Protein 1OFC (pdb70)

Sequence (266 aa):
AVDAYFREALKAPRPPKQPIVQDFQFFPPRLFELLDQEIYYFRKTVGYKVPKNTKVQREEQRKIDEAEPLTEEEIQEKENLLSQGFTAWTKRDFNQFIKANEKYGRDDIDNIAKDVEGKTPEEVIEYNAVFWERCTELQDIERIMGQIERGEGKIQRRLSIKKALDQKMSRYRAPFHQLRLQYGNNKGKNYTEIEDRFLVCMLHKLGFDKENVYEELRAAIRASPQFRFDWFIKSRTALELQRRCNTLITLIERENIELEEKERAE

Radius of gyration: 30.02 Å; Cα contacts (8 Å, |Δi|>4): 212; chains: 1; bounding box: 74×66×71 Å

B-factor: mean 33.73, std 6.61, range [18.38, 75.56]

Structure (mmCIF, N/CA/C/O backbone):
data_1OFC
#
_entry.id   1OFC
#
_cell.length_a   109.470
_cell.length_b   66.340
_cell.length_c   82.830
_cell.angle_alpha   90.00
_cell.angle_beta   124.41
_cell.angle_gamma   90.00
#
_symmetry.space_group_name_H-M   'C 1 2 1'
#
loop_
_entity.id
_entity.type
_entity.pdbx_description
1 polymer 'ISWI PROTEIN'
2 non-polymer alpha-D-glucopyranose
3 non-polymer 4-deoxy-alpha-D-glucopyranose
4 non-polymer GLYCEROL
5 water water
#
loop_
_atom_site.group_PDB
_atom_site.id
_atom_site.type_symbol
_atom_site.label_atom_id
_atom_site.label_alt_id
_atom_site.label_comp_id
_atom_site.label_asym_id
_atom_site.label_entity_id
_atom_site.label_seq_id
_atom_site.pdbx_PDB_ins_code
_atom_site.Cartn_x
_atom_site.Cartn_y
_atom_site.Cartn_z
_atom_site.occupancy
_atom_site.B_iso_or_equiv
_atom_site.auth_seq_id
_atom_site.auth_comp_id
_atom_site.auth_asym_id
_atom_site.auth_atom_id
_atom_site.pdbx_PDB_model_num
ATOM 1 N N . ALA A 1 10 ? 38.083 -3.603 6.846 1.00 44.69 697 ALA X N 1
ATOM 2 C CA . ALA A 1 10 ? 36.990 -3.606 5.842 1.00 44.77 697 ALA X CA 1
ATOM 3 C C . ALA A 1 10 ? 36.404 -2.187 5.668 1.00 44.95 697 ALA X C 1
ATOM 4 O O . ALA A 1 10 ? 36.079 -1.776 4.544 1.00 44.15 697 ALA X O 1
ATOM 6 N N . VAL A 1 11 ? 36.265 -1.458 6.784 1.00 44.98 698 VAL X N 1
ATOM 7 C CA . VAL A 1 11 ? 36.006 -0.010 6.751 1.00 45.12 698 VAL X CA 1
ATOM 8 C C . VAL A 1 11 ? 37.278 0.708 6.273 1.00 45.11 698 VAL X C 1
ATOM 9 O O . VAL A 1 11 ? 37.203 1.699 5.545 1.00 45.51 698 VAL X O 1
ATOM 13 N N . ASP A 1 12 ? 38.441 0.220 6.700 1.00 44.92 699 ASP X N 1
ATOM 14 C CA . ASP A 1 12 ? 39.714 0.785 6.247 1.00 44.81 699 ASP X CA 1
ATOM 15 C C . ASP A 1 12 ? 39.684 0.798 4.706 1.00 44.51 699 ASP X C 1
ATOM 16 O O . ASP A 1 12 ? 40.000 1.819 4.067 1.00 44.76 699 ASP X O 1
ATOM 21 N N . ALA A 1 13 ? 39.279 -0.336 4.125 1.00 43.53 700 ALA X N 1
ATOM 22 C CA . ALA A 1 13 ? 39.264 -0.507 2.683 1.00 42.46 700 ALA X CA 1
ATOM 23 C C . ALA A 1 13 ? 38.155 0.315 1.988 1.00 41.91 700 ALA X C 1
ATOM 24 O O . ALA A 1 13 ? 38.278 0.622 0.800 1.00 41.91 700 ALA X O 1
ATOM 26 N N . TYR A 1 14 ? 37.079 0.657 2.703 1.00 41.24 701 TYR X N 1
ATOM 27 C CA . TYR A 1 14 ? 36.070 1.579 2.171 1.00 40.56 701 TYR X CA 1
ATOM 28 C C . TYR A 1 14 ? 36.688 2.966 1.854 1.00 40.51 701 TYR X C 1
ATOM 29 O O . TYR A 1 14 ? 36.558 3.473 0.729 1.00 39.88 701 TYR X O 1
ATOM 38 N N . PHE A 1 15 ? 37.315 3.570 2.867 1.00 40.43 702 PHE X N 1
ATOM 39 C CA . PHE A 1 15 ? 37.938 4.909 2.754 1.00 40.79 702 PHE X CA 1
ATOM 40 C C . PHE A 1 15 ? 39.062 5.011 1.736 1.00 41.30 702 PHE X C 1
ATOM 41 O O . PHE A 1 15 ? 39.167 6.022 1.048 1.00 42.24 702 PHE X O 1
ATOM 49 N N . ARG A 1 16 ? 39.900 3.983 1.639 1.00 41.90 703 ARG X N 1
ATOM 50 C CA . ARG A 1 16 ? 40.987 3.990 0.665 1.00 42.08 703 ARG X CA 1
ATOM 51 C C . ARG A 1 16 ? 40.459 4.071 -0.773 1.00 42.38 703 ARG X C 1
ATOM 52 O O . ARG A 1 16 ? 40.862 4.957 -1.540 1.00 42.57 703 ARG X O 1
ATOM 60 N N . GLU A 1 17 ? 39.560 3.153 -1.132 1.00 42.66 704 GLU X N 1
ATOM 61 C CA . GLU A 1 17 ? 38.956 3.146 -2.475 1.00 42.76 704 GLU X CA 1
ATOM 62 C C . GLU A 1 17 ? 38.150 4.432 -2.734 1.00 42.78 704 GLU X C 1
ATOM 63 O O . GLU A 1 17 ? 38.168 4.973 -3.847 1.00 42.65 704 GLU X O 1
ATOM 69 N N . ALA A 1 18 ? 37.475 4.925 -1.696 1.00 42.75 705 ALA X N 1
ATOM 70 C CA . ALA A 1 18 ? 36.781 6.204 -1.763 1.00 42.81 705 ALA X CA 1
ATOM 71 C C . ALA A 1 18 ? 37.742 7.351 -2.116 1.00 43.35 705 ALA X C 1
ATOM 72 O O . ALA A 1 18 ? 37.469 8.112 -3.035 1.00 43.78 705 ALA X O 1
ATOM 74 N N . LEU A 1 19 ? 38.889 7.421 -1.431 1.00 43.74 706 LEU X N 1
ATOM 75 C CA . LEU A 1 19 ? 39.808 8.564 -1.503 1.00 43.78 706 LEU X CA 1
ATOM 76 C C . LEU A 1 19 ? 41.044 8.347 -2.411 1.00 44.05 706 LEU X C 1
ATOM 77 O O . LEU A 1 19 ? 41.042 7.510 -3.336 1.00 44.07 706 LEU X O 1
ATOM 82 N N . LYS A 1 28 ? 39.204 3.515 -11.921 1.00 41.35 715 LYS X N 1
ATOM 83 C CA . LYS A 1 28 ? 38.150 3.721 -10.919 1.00 41.59 715 LYS X CA 1
ATOM 84 C C . LYS A 1 28 ? 37.229 2.472 -10.892 1.00 41.03 715 LYS X C 1
ATOM 85 O O . LYS A 1 28 ? 37.542 1.451 -11.478 1.00 41.86 715 LYS X O 1
ATOM 91 N N . ALA A 1 29 ? 36.122 2.538 -10.169 1.00 40.68 716 ALA X N 1
ATOM 92 C CA . ALA A 1 29 ? 35.008 1.616 -10.386 1.00 39.89 716 ALA X CA 1
ATOM 93 C C . ALA A 1 29 ? 33.737 2.436 -10.176 1.00 39.23 716 ALA X C 1
ATOM 94 O O . ALA A 1 29 ? 33.738 3.333 -9.343 1.00 39.32 716 ALA X O 1
ATOM 96 N N . PRO A 1 30 ? 32.665 2.176 -10.928 1.00 38.38 717 PRO X N 1
ATOM 97 C CA . PRO A 1 30 ? 31.488 3.057 -10.865 1.00 37.99 717 PRO X CA 1
ATOM 98 C C . PRO A 1 30 ? 30.907 3.174 -9.453 1.00 37.80 717 PRO X C 1
ATOM 99 O O . PRO A 1 30 ? 31.031 2.238 -8.663 1.00 37.70 717 PRO X O 1
ATOM 103 N N . ARG A 1 31 ? 30.312 4.325 -9.147 1.00 37.83 718 ARG X N 1
ATOM 104 C CA . ARG A 1 31 ? 29.650 4.569 -7.871 1.00 38.00 718 ARG X CA 1
ATOM 105 C C . ARG A 1 31 ? 28.257 5.074 -8.147 1.00 37.90 718 ARG X C 1
ATOM 106 O O . ARG A 1 31 ? 28.046 5.733 -9.156 1.00 38.29 718 ARG X O 1
ATOM 114 N N . PRO A 1 32 ? 27.319 4.869 -7.227 1.00 38.26 719 PRO X N 1
ATOM 115 C CA . PRO A 1 32 ? 25.987 5.459 -7.411 1.00 38.90 719 PRO X CA 1
ATOM 116 C C . PRO A 1 32 ? 26.140 6.967 -7.373 1.00 40.01 719 PRO X C 1
ATOM 117 O O . PRO A 1 32 ? 26.997 7.451 -6.618 1.00 39.24 719 PRO X O 1
ATOM 121 N N . PRO A 1 33 ? 25.355 7.688 -8.168 1.00 41.07 720 PRO X N 1
ATOM 122 C CA . PRO A 1 33 ? 25.452 9.149 -8.215 1.00 41.98 720 PRO X CA 1
ATOM 123 C C . PRO A 1 33 ? 25.132 9.833 -6.884 1.00 42.88 720 PRO X C 1
ATOM 124 O O . PRO A 1 33 ? 25.825 10.796 -6.537 1.00 43.32 720 PRO X O 1
ATOM 128 N N . LYS A 1 34 ? 24.141 9.343 -6.139 1.00 43.59 721 LYS X N 1
ATOM 129 C CA . LYS A 1 34 ? 23.711 10.040 -4.920 1.00 44.51 721 LYS X CA 1
ATOM 130 C C . LYS A 1 34 ? 24.588 9.725 -3.668 1.00 44.11 721 LYS X C 1
ATOM 131 O O . LYS A 1 34 ? 24.428 10.351 -2.629 1.00 44.69 721 LYS X O 1
ATOM 133 N N . GLN A 1 35 ? 25.529 8.788 -3.803 1.00 43.53 722 GLN X N 1
ATOM 134 C CA . GLN A 1 35 ? 26.263 8.183 -2.671 1.00 42.93 722 GLN X CA 1
ATOM 135 C C . GLN A 1 35 ? 26.769 9.205 -1.631 1.00 41.85 722 GLN X C 1
ATOM 136 O O . GLN A 1 35 ? 27.609 10.044 -1.934 1.00 40.83 722 GLN X O 1
ATOM 142 N N . PRO A 1 36 ? 26.251 9.124 -0.404 1.00 41.51 723 PRO X N 1
ATOM 143 C CA . PRO A 1 36 ? 26.693 9.993 0.696 1.00 40.64 723 PRO X CA 1
ATOM 144 C C . PRO A 1 36 ? 28.195 9.932 0.929 1.00 39.83 723 PRO X C 1
ATOM 145 O O . PRO A 1 36 ? 28.801 8.867 0.800 1.00 39.76 723 PRO X O 1
ATOM 149 N N . ILE A 1 37 ? 28.763 11.081 1.251 1.00 37.98 724 ILE X N 1
ATOM 150 C CA . ILE A 1 37 ? 30.169 11.240 1.512 1.00 38.40 724 ILE X CA 1
ATOM 151 C C . ILE A 1 37 ? 30.326 11.240 3.027 1.00 37.32 724 ILE X C 1
ATOM 152 O O . ILE A 1 37 ? 29.848 12.163 3.682 1.00 37.65 724 ILE X O 1
ATOM 157 N N . VAL A 1 38 ? 30.954 10.193 3.566 1.00 35.77 725 VAL X N 1
ATOM 158 C CA . VAL A 1 38 ? 31.267 10.106 4.999 1.00 34.05 725 VAL X CA 1
ATOM 159 C C . VAL A 1 38 ? 32.778 9.991 5.170 1.00 32.67 725 VAL X C 1
ATOM 160 O O . VAL A 1 38 ? 33.473 9.434 4.317 1.00 33.26 725 VAL X O 1
ATOM 164 N N . GLN A 1 39 ? 33.307 10.536 6.253 1.00 30.03 726 GLN X N 1
ATOM 165 C CA . GLN A 1 39 ? 34.745 10.580 6.453 1.00 27.16 726 GLN X CA 1
ATOM 166 C C . GLN A 1 39 ? 35.164 9.862 7.734 1.00 25.79 726 GLN X C 1
ATOM 167 O O . GLN A 1 39 ? 34.388 9.711 8.677 1.00 24.03 726 GLN X O 1
ATOM 173 N N . ASP A 1 40 ? 36.364 9.318 7.718 1.00 24.18 727 ASP X N 1
ATOM 174 C CA . ASP A 1 40 ? 36.820 8.493 8.826 1.00 23.36 727 ASP X CA 1
ATOM 175 C C . ASP A 1 40 ? 36.728 9.216 10.206 1.00 23.47 727 ASP X C 1
ATOM 176 O O . ASP A 1 40 ? 36.342 8.579 11.160 1.00 20.90 727 ASP X O 1
ATOM 181 N N . PHE A 1 41 ? 37.107 10.495 10.263 1.00 22.51 728 PHE X N 1
ATOM 182 C CA . PHE A 1 41 ? 37.127 11.239 11.514 1.00 25.61 728 PHE X CA 1
ATOM 183 C C . PHE A 1 41 ? 35.696 11.525 12.041 1.00 27.44 728 PHE X C 1
ATOM 184 O O . PHE A 1 41 ? 35.522 12.020 13.170 1.00 30.08 728 PHE X O 1
ATOM 192 N N . GLN A 1 42 ? 34.674 11.219 11.239 1.00 27.26 729 GLN X N 1
ATOM 193 C CA . GLN A 1 42 ? 33.282 11.392 11.710 1.00 27.19 729 GLN X CA 1
ATOM 194 C C . GLN A 1 42 ? 32.730 10.256 12.508 1.00 26.87 729 GLN X C 1
ATOM 195 O O . GLN A 1 42 ? 31.672 10.385 13.082 1.00 27.20 729 GLN X O 1
ATOM 201 N N . PHE A 1 43 ? 33.426 9.128 12.524 1.00 25.99 730 PHE X N 1
ATOM 202 C CA . PHE A 1 43 ? 33.145 8.007 13.370 1.00 26.11 730 PHE X CA 1
ATOM 203 C C . PHE A 1 43 ? 31.746 7.427 13.224 1.00 26.81 730 PHE X C 1
ATOM 204 O O . PHE A 1 43 ? 31.122 7.011 14.185 1.00 23.85 730 PHE X O 1
ATOM 212 N N . PHE A 1 44 ? 31.307 7.267 11.988 1.00 26.80 731 PHE X N 1
ATOM 213 C CA . PHE A 1 44 ? 30.096 6.457 11.713 1.00 26.93 731 PHE X CA 1
ATOM 214 C C . PHE A 1 44 ? 30.254 4.974 12.070 1.00 27.30 731 PHE X C 1
ATOM 215 O O . PHE A 1 44 ? 31.356 4.513 12.190 1.00 25.51 731 PHE X O 1
ATOM 223 N N . PRO A 1 45 ? 29.172 4.195 12.187 1.00 29.19 732 PRO X N 1
ATOM 224 C CA . PRO A 1 45 ? 29.319 2.800 12.589 1.00 30.61 732 PRO X CA 1
ATOM 225 C C . PRO A 1 45 ? 29.668 1.862 11.430 1.00 31.62 732 PRO X C 1
ATOM 226 O O . PRO A 1 45 ? 29.289 2.141 10.286 1.00 31.63 732 PRO X O 1
ATOM 230 N N . PRO A 1 46 ? 30.368 0.777 11.750 1.00 31.86 733 PRO X N 1
ATOM 231 C CA . PRO A 1 46 ? 30.663 -0.297 10.800 1.00 32.86 733 PRO X CA 1
ATOM 232 C C . PRO A 1 46 ? 29.489 -0.703 9.945 1.00 32.68 733 PRO X C 1
ATOM 233 O O . PRO A 1 46 ? 29.635 -0.775 8.741 1.00 33.14 733 PRO X O 1
ATOM 237 N N . ARG A 1 47 ? 28.349 -0.969 10.568 1.00 32.25 734 ARG X N 1
ATOM 238 C CA . ARG A 1 47 ? 27.148 -1.298 9.867 1.00 31.38 734 ARG X CA 1
ATOM 239 C C . ARG A 1 47 ? 26.802 -0.345 8.736 1.00 30.62 734 ARG X C 1
ATOM 240 O O . ARG A 1 47 ? 26.331 -0.782 7.682 1.00 29.53 734 ARG X O 1
ATOM 248 N N . LEU A 1 48 ? 26.991 0.957 8.927 1.00 29.89 735 LEU X N 1
ATOM 249 C CA . LEU A 1 48 ? 26.678 1.896 7.857 1.00 28.97 735 LEU X CA 1
ATOM 250 C C . LEU A 1 48 ? 27.445 1.556 6.606 1.00 28.56 735 LEU X C 1
ATOM 251 O O . LEU A 1 48 ? 26.893 1.551 5.518 1.00 27.01 735 LEU X O 1
ATOM 256 N N . PHE A 1 49 ? 28.722 1.275 6.786 1.00 28.89 736 PHE X N 1
ATOM 257 C CA . PHE A 1 49 ? 29.611 0.924 5.694 1.00 28.57 736 PHE X CA 1
ATOM 258 C C . PHE A 1 49 ? 29.209 -0.381 5.004 1.00 29.40 736 PHE X C 1
ATOM 259 O O . PHE A 1 49 ? 29.361 -0.499 3.775 1.00 29.26 736 PHE X O 1
ATOM 267 N N . GLU A 1 50 ? 28.652 -1.320 5.766 1.00 29.70 737 GLU X N 1
ATOM 268 C CA . GLU A 1 50 ? 28.109 -2.577 5.191 1.00 30.12 737 GLU X CA 1
ATOM 269 C C . GLU A 1 50 ? 26.989 -2.245 4.221 1.00 29.27 737 GLU X C 1
ATOM 270 O O . GLU A 1 50 ? 26.951 -2.755 3.105 1.00 28.61 737 GLU X O 1
ATOM 276 N N . LEU A 1 51 ? 26.087 -1.353 4.628 1.00 28.98 738 LEU X N 1
ATOM 277 C CA . LEU A 1 51 ? 24.993 -0.947 3.769 1.00 28.60 738 LEU X CA 1
ATOM 278 C C . LEU A 1 51 ? 25.428 -0.119 2.573 1.00 29.09 738 LEU X C 1
ATOM 279 O O . LEU A 1 51 ? 24.934 -0.309 1.472 1.00 28.99 738 LEU X O 1
ATOM 284 N N . LEU A 1 52 ? 26.378 0.792 2.759 1.00 28.53 739 LEU X N 1
ATOM 285 C CA . LEU A 1 52 ? 26.841 1.613 1.669 1.00 28.13 739 LEU X CA 1
ATOM 286 C C . LEU A 1 52 ? 27.558 0.738 0.627 1.00 27.81 739 LEU X C 1
ATOM 287 O O . LEU A 1 52 ? 27.442 0.981 -0.584 1.00 25.78 739 LEU X O 1
ATOM 292 N N . ASP A 1 53 ? 28.304 -0.238 1.115 1.00 27.23 740 ASP X N 1
ATOM 293 C CA . ASP A 1 53 ? 28.985 -1.192 0.250 1.00 28.72 740 ASP X CA 1
ATOM 294 C C . ASP A 1 53 ? 27.946 -2.013 -0.560 1.00 28.65 740 ASP X C 1
ATOM 295 O O . ASP A 1 53 ? 28.106 -2.204 -1.745 1.00 28.43 740 ASP X O 1
ATOM 300 N N . GLN A 1 54 ? 26.883 -2.443 0.088 1.00 29.15 741 GLN X N 1
ATOM 301 C CA . GLN A 1 54 ? 25.815 -3.167 -0.619 1.00 30.39 741 GLN X CA 1
ATOM 302 C C . GLN A 1 54 ? 25.266 -2.313 -1.758 1.00 30.17 741 GLN X C 1
ATOM 303 O O . GLN A 1 54 ? 25.116 -2.806 -2.890 1.00 27.60 741 GLN X O 1
ATOM 309 N N . GLU A 1 55 ? 24.992 -1.028 -1.476 1.00 29.32 742 GLU X N 1
ATOM 310 C CA . GLU A 1 55 ? 24.527 -0.111 -2.510 1.00 29.12 742 GLU X CA 1
ATOM 311 C C . GLU A 1 55 ? 25.485 0.027 -3.674 1.00 28.23 742 GLU X C 1
ATOM 312 O O . GLU A 1 55 ? 25.042 0.167 -4.833 1.00 27.76 742 GLU X O 1
ATOM 318 N N . ILE A 1 56 ? 26.780 0.052 -3.373 1.00 27.04 743 ILE X N 1
ATOM 319 C CA . ILE A 1 56 ? 27.788 0.178 -4.402 1.00 26.66 743 ILE X CA 1
ATOM 320 C C . ILE A 1 56 ? 27.837 -1.106 -5.255 1.00 26.04 743 ILE X C 1
ATOM 321 O O . ILE A 1 56 ? 27.929 -1.016 -6.455 1.00 24.53 743 ILE X O 1
ATOM 326 N N . TYR A 1 57 ? 27.795 -2.275 -4.626 1.00 25.91 744 TYR X N 1
ATOM 327 C CA . TYR A 1 57 ? 27.893 -3.525 -5.384 1.00 26.95 744 TYR X CA 1
ATOM 328 C C . TYR A 1 57 ? 26.625 -3.716 -6.239 1.00 26.56 744 TYR X C 1
ATOM 329 O O . TYR A 1 57 ? 26.719 -4.126 -7.386 1.00 26.57 744 TYR X O 1
ATOM 338 N N . TYR A 1 58 ? 25.463 -3.344 -5.709 1.00 26.08 745 TYR X N 1
ATOM 339 C CA . TYR A 1 58 ? 24.242 -3.464 -6.458 1.00 26.57 745 TYR X CA 1
ATOM 340 C C . TYR A 1 58 ? 24.229 -2.519 -7.637 1.00 26.65 745 TYR X C 1
ATOM 341 O O . TYR A 1 58 ? 23.769 -2.877 -8.717 1.00 24.80 745 TYR X O 1
ATOM 350 N N . PHE A 1 59 ? 24.775 -1.318 -7.459 1.00 26.18 746 PHE X N 1
ATOM 351 C CA . PHE A 1 59 ? 24.836 -0.389 -8.543 1.00 26.48 746 PHE X CA 1
ATOM 352 C C . PHE A 1 59 ? 25.716 -0.909 -9.660 1.00 26.51 746 PHE X C 1
ATOM 353 O O . PHE A 1 59 ? 25.379 -0.762 -10.825 1.00 25.77 746 PHE X O 1
ATOM 361 N N . ARG A 1 60 ? 26.860 -1.468 -9.299 1.00 25.61 747 ARG X N 1
ATOM 362 C CA . ARG A 1 60 ? 27.702 -2.114 -10.273 1.00 26.40 747 ARG X CA 1
ATOM 363 C C . ARG A 1 60 ? 26.913 -3.201 -11.032 1.00 25.20 747 ARG X C 1
ATOM 364 O O . ARG A 1 60 ? 26.960 -3.243 -12.255 1.00 25.65 747 ARG X O 1
ATOM 372 N N . LYS A 1 61 ? 26.151 -4.018 -10.310 1.00 24.48 748 LYS X N 1
ATOM 373 C CA . LYS A 1 61 ? 25.364 -5.089 -10.934 1.00 24.64 748 LYS X CA 1
ATOM 374 C C . LYS A 1 61 ? 24.431 -4.526 -12.001 1.00 25.09 748 LYS X C 1
ATOM 375 O O . LYS A 1 61 ? 24.411 -5.026 -13.143 1.00 24.51 748 LYS X O 1
ATOM 381 N N . THR A 1 62 ? 23.712 -3.457 -11.655 1.00 25.79 749 THR X N 1
ATOM 382 C CA . THR A 1 62 ? 22.727 -2.875 -12.565 1.00 27.42 749 THR X CA 1
ATOM 383 C C . THR A 1 62 ? 23.329 -2.285 -13.835 1.00 27.97 749 THR X C 1
ATOM 384 O O . THR A 1 62 ? 22.637 -2.233 -14.859 1.00 28.65 749 THR X O 1
ATOM 388 N N . VAL A 1 63 ? 24.584 -1.839 -13.794 1.00 28.49 750 VAL X N 1
ATOM 389 C CA . VAL A 1 63 ? 25.261 -1.375 -15.015 1.00 28.90 750 VAL X CA 1
ATOM 390 C C . VAL A 1 63 ? 26.122 -2.526 -15.574 1.00 29.76 750 VAL X C 1
ATOM 391 O O . VAL A 1 63 ? 25.979 -3.694 -15.191 1.00 29.97 750 VAL X O 1
ATOM 395 N N . GLY A 1 64 ? 27.019 -2.268 -16.498 1.00 30.65 751 GLY X N 1
ATOM 396 C CA . GLY A 1 64 ? 27.712 -3.420 -17.077 1.00 31.62 751 GLY X CA 1
ATOM 397 C C . GLY A 1 64 ? 28.653 -4.211 -16.160 1.00 31.69 751 GLY X C 1
ATOM 398 O O . GLY A 1 64 ? 29.076 -5.308 -16.510 1.00 31.68 751 GLY X O 1
ATOM 399 N N . TYR A 1 65 ? 28.957 -3.681 -14.980 1.00 32.31 752 TYR X N 1
ATOM 400 C CA . TYR A 1 65 ? 30.346 -3.712 -14.519 1.00 32.60 752 TYR X CA 1
ATOM 401 C C . TYR A 1 65 ? 30.963 -5.085 -14.354 1.00 32.58 752 TYR X C 1
ATOM 402 O O . TYR A 1 65 ? 30.489 -5.920 -13.583 1.00 31.38 752 TYR X O 1
ATOM 411 N N . LYS A 1 66 ? 32.021 -5.298 -15.122 1.00 33.23 753 LYS X N 1
ATOM 412 C CA . LYS A 1 66 ? 32.924 -6.402 -14.907 1.00 34.41 753 LYS X CA 1
ATOM 413 C C . LYS A 1 66 ? 34.135 -5.809 -14.198 1.00 35.13 753 LYS X C 1
ATOM 414 O O . LYS A 1 66 ? 34.327 -4.596 -14.216 1.00 35.79 753 LYS X O 1
ATOM 420 N N . VAL A 1 67 ? 34.940 -6.656 -13.568 1.00 35.47 754 VAL X N 1
ATOM 421 C CA . VAL A 1 67 ? 36.099 -6.200 -12.811 1.00 35.51 754 VAL X CA 1
ATOM 422 C C . VAL A 1 67 ? 37.367 -6.615 -13.558 1.00 35.59 754 VAL X C 1
ATOM 423 O O . VAL A 1 67 ? 37.518 -7.791 -13.850 1.00 35.64 754 VAL X O 1
ATOM 427 N N . PRO A 1 68 ? 38.292 -5.686 -13.839 1.00 35.78 755 PRO X N 1
ATOM 428 C CA . PRO A 1 68 ? 39.423 -5.992 -14.731 1.00 35.76 755 PRO X CA 1
ATOM 429 C C . PRO A 1 68 ? 40.501 -6.881 -14.095 1.00 36.05 755 PRO X C 1
ATOM 430 O O . PRO A 1 68 ? 40.534 -7.026 -12.871 1.00 36.17 755 PRO X O 1
ATOM 434 N N . LYS A 1 69 ? 41.370 -7.442 -14.942 1.00 36.56 756 LYS X N 1
ATOM 435 C CA . LYS A 1 69 ? 42.446 -8.369 -14.548 1.00 36.80 756 LYS X CA 1
ATOM 436 C C . LYS A 1 69 ? 43.152 -8.120 -13.202 1.00 36.93 756 LYS X C 1
ATOM 437 O O . LYS A 1 69 ? 43.485 -9.072 -12.504 1.00 37.25 756 LYS X O 1
ATOM 438 N N . ASN A 1 70 ? 43.386 -6.855 -12.847 1.00 36.93 757 ASN X N 1
ATOM 439 C CA . ASN A 1 70 ? 44.008 -6.502 -11.563 1.00 36.82 757 ASN X CA 1
ATOM 440 C C . ASN A 1 70 ? 45.537 -6.411 -11.623 1.00 36.90 757 ASN X C 1
ATOM 441 O O . ASN A 1 70 ? 46.176 -7.070 -12.456 1.00 36.57 757 ASN X O 1
ATOM 442 N N . THR A 1 78 ? 43.642 -14.242 -11.048 1.00 41.74 765 THR X N 1
ATOM 443 C CA . THR A 1 78 ? 42.374 -14.851 -11.450 1.00 41.63 765 THR X CA 1
ATOM 444 C C . THR A 1 78 ? 41.506 -15.125 -10.219 1.00 41.81 765 THR X C 1
ATOM 445 O O . THR A 1 78 ? 40.299 -14.846 -10.220 1.00 42.27 765 THR X O 1
ATOM 449 N N . LYS A 1 79 ? 42.135 -15.648 -9.165 1.00 41.58 766 LYS X N 1
ATOM 450 C CA . LYS A 1 79 ? 41.448 -16.002 -7.925 1.00 40.80 766 LYS X CA 1
ATOM 451 C C . LYS A 1 79 ? 40.785 -14.817 -7.265 1.00 40.27 766 LYS X C 1
ATOM 452 O O . LYS A 1 79 ? 39.659 -14.934 -6.775 1.00 40.60 766 LYS X O 1
ATOM 453 N N . VAL A 1 80 ? 41.475 -13.676 -7.260 1.00 39.78 767 VAL X N 1
ATOM 454 C CA . VAL A 1 80 ? 40.970 -12.449 -6.624 1.00 39.07 767 VAL X CA 1
ATOM 455 C C . VAL A 1 80 ? 39.950 -11.677 -7.493 1.00 39.18 767 VAL X C 1
ATOM 456 O O . VAL A 1 80 ? 39.187 -10.830 -6.986 1.00 39.57 767 VAL X O 1
ATOM 460 N N . GLN A 1 81 ? 39.947 -11.952 -8.795 1.00 38.92 768 GLN X N 1
ATOM 461 C CA . GLN A 1 81 ? 38.949 -11.376 -9.695 1.00 38.77 768 GLN X CA 1
ATOM 462 C C . GLN A 1 81 ? 37.577 -12.016 -9.478 1.00 38.35 768 GLN X C 1
ATOM 463 O O . GLN A 1 81 ? 36.572 -11.326 -9.543 1.00 38.39 768 GLN X O 1
ATOM 469 N N . ARG A 1 82 ? 37.559 -13.330 -9.236 1.00 37.94 769 ARG X N 1
ATOM 470 C CA . ARG A 1 82 ? 36.324 -14.092 -9.038 1.00 37.68 769 ARG X CA 1
ATOM 471 C C . ARG A 1 82 ? 35.584 -13.615 -7.782 1.00 37.71 769 ARG X C 1
ATOM 472 O O . ARG A 1 82 ? 34.375 -13.386 -7.829 1.00 37.73 769 ARG X O 1
ATOM 476 N N . GLU A 1 83 ? 36.320 -13.434 -6.679 1.00 37.59 770 GLU X N 1
ATOM 477 C CA . GLU A 1 83 ? 35.737 -13.000 -5.403 1.00 37.10 770 GLU X CA 1
ATOM 478 C C . GLU A 1 83 ? 35.142 -11.590 -5.478 1.00 36.63 770 GLU X C 1
ATOM 479 O O . GLU A 1 83 ? 34.130 -11.313 -4.821 1.00 36.97 770 GLU X O 1
ATOM 485 N N . GLU A 1 84 ? 35.746 -10.691 -6.262 1.00 35.50 771 GLU X N 1
ATOM 486 C CA . GLU A 1 84 ? 35.193 -9.321 -6.396 1.00 34.41 771 GLU X CA 1
ATOM 487 C C . GLU A 1 84 ? 33.996 -9.305 -7.358 1.00 32.67 771 GLU X C 1
ATOM 488 O O . GLU A 1 84 ? 33.011 -8.608 -7.125 1.00 32.20 771 GLU X O 1
ATOM 494 N N . GLN A 1 85 ? 34.086 -10.065 -8.445 1.00 31.27 772 GLN X N 1
ATOM 495 C CA . GLN A 1 85 ? 32.980 -10.142 -9.390 1.00 30.19 772 GLN X CA 1
ATOM 496 C C . GLN A 1 85 ? 31.786 -10.765 -8.699 1.00 29.18 772 GLN X C 1
ATOM 497 O O . GLN A 1 85 ? 30.667 -10.410 -8.996 1.00 28.50 772 GLN X O 1
ATOM 503 N N . ARG A 1 86 ? 32.044 -11.660 -7.748 1.00 28.79 773 ARG X N 1
ATOM 504 C CA . ARG A 1 86 ? 31.002 -12.376 -7.024 1.00 28.56 773 ARG X CA 1
ATOM 505 C C . ARG A 1 86 ? 30.207 -11.427 -6.156 1.00 27.96 773 ARG X C 1
ATOM 506 O O . ARG A 1 86 ? 28.986 -11.551 -6.090 1.00 26.87 773 ARG X O 1
ATOM 510 N N . LYS A 1 87 ? 30.884 -10.470 -5.509 1.00 26.51 774 LYS X N 1
ATOM 511 C CA . LYS A 1 87 ? 30.195 -9.482 -4.679 1.00 26.28 774 LYS X CA 1
ATOM 512 C C . LYS A 1 87 ? 29.201 -8.652 -5.487 1.00 24.93 774 LYS X C 1
ATOM 513 O O . LYS A 1 87 ? 28.127 -8.317 -5.000 1.00 24.48 774 LYS X O 1
ATOM 519 N N . ILE A 1 88 ? 29.573 -8.308 -6.711 1.00 24.04 775 ILE X N 1
ATOM 520 C CA . ILE A 1 88 ? 28.684 -7.590 -7.630 1.00 24.08 775 ILE X CA 1
ATOM 521 C C . ILE A 1 88 ? 27.542 -8.519 -8.094 1.00 23.42 775 ILE X C 1
ATOM 522 O O . ILE A 1 88 ? 26.386 -8.172 -8.012 1.00 22.61 775 ILE X O 1
ATOM 527 N N . ASP A 1 89 ? 27.895 -9.708 -8.543 1.00 23.32 776 ASP X N 1
ATOM 528 C CA . ASP A 1 89 ? 26.923 -10.637 -9.145 1.00 24.14 776 ASP X CA 1
ATOM 529 C C . ASP A 1 89 ? 25.845 -11.091 -8.156 1.00 24.43 776 ASP X C 1
ATOM 530 O O . ASP A 1 89 ? 24.705 -11.300 -8.555 1.00 23.91 776 ASP X O 1
ATOM 535 N N . GLU A 1 90 ? 26.219 -11.214 -6.875 1.00 23.96 777 GLU X N 1
ATOM 536 C CA . GLU A 1 90 ? 25.312 -11.643 -5.821 1.00 24.56 777 GLU X CA 1
ATOM 537 C C . GLU A 1 90 ? 24.629 -10.433 -5.121 1.00 24.08 777 GLU X C 1
ATOM 538 O O . GLU A 1 90 ? 23.845 -10.597 -4.211 1.00 23.42 777 GLU X O 1
ATOM 544 N N . ALA A 1 91 ? 24.911 -9.221 -5.564 1.00 23.75 778 ALA X N 1
ATOM 545 C CA . ALA A 1 91 ? 24.342 -8.040 -4.914 1.00 24.50 778 ALA X CA 1
ATOM 546 C C . ALA A 1 91 ? 22.807 -7.965 -5.098 1.00 25.27 778 ALA X C 1
ATOM 547 O O . ALA A 1 91 ? 22.240 -8.496 -6.056 1.00 23.53 778 ALA X O 1
ATOM 549 N N . GLU A 1 92 ? 22.165 -7.321 -4.143 1.00 26.18 779 GLU X N 1
ATOM 550 C CA . GLU A 1 92 ? 20.721 -7.176 -4.098 1.00 28.06 779 GLU X CA 1
ATOM 551 C C . GLU A 1 92 ? 20.398 -5.728 -3.723 1.00 28.15 779 GLU X C 1
ATOM 552 O O . GLU A 1 92 ? 21.188 -5.109 -3.001 1.00 27.54 779 GLU X O 1
ATOM 558 N N . PRO A 1 93 ? 19.237 -5.226 -4.129 1.00 27.89 780 PRO X N 1
ATOM 559 C CA . PRO A 1 93 ? 18.778 -3.916 -3.666 1.00 27.93 780 PRO X CA 1
ATOM 560 C C . PRO A 1 93 ? 18.527 -3.963 -2.168 1.00 27.36 780 PRO X C 1
ATOM 561 O O . PRO A 1 93 ? 18.169 -4.996 -1.610 1.00 25.38 780 PRO X O 1
ATOM 565 N N . LEU A 1 94 ? 18.772 -2.849 -1.507 1.00 26.73 781 LEU X N 1
ATOM 566 C CA . LEU A 1 94 ? 18.422 -2.725 -0.106 1.00 27.42 781 LEU X CA 1
ATOM 567 C C . LEU A 1 94 ? 16.917 -2.915 0.083 1.00 27.18 781 LEU X C 1
ATOM 568 O O . LEU A 1 94 ? 16.142 -2.353 -0.672 1.00 26.53 781 LEU X O 1
ATOM 573 N N . THR A 1 95 ? 16.496 -3.666 1.099 1.00 28.13 782 THR X N 1
ATOM 574 C CA . THR A 1 95 ? 15.065 -3.714 1.485 1.00 28.54 782 THR X CA 1
ATOM 575 C C . THR A 1 95 ? 14.605 -2.389 2.078 1.00 28.28 782 THR X C 1
ATOM 576 O O . THR A 1 95 ? 15.412 -1.516 2.441 1.00 27.27 782 THR X O 1
ATOM 580 N N . GLU A 1 96 ? 13.301 -2.221 2.192 1.00 27.71 783 GLU X N 1
ATOM 581 C CA . GLU A 1 96 ? 12.759 -1.024 2.834 1.00 28.43 783 GLU X CA 1
ATOM 582 C C . GLU A 1 96 ? 13.332 -0.842 4.273 1.00 28.29 783 GLU X C 1
ATOM 583 O O . GLU A 1 96 ? 13.692 0.265 4.678 1.00 26.18 783 GLU X O 1
ATOM 586 N N . GLU A 1 97 ? 13.492 -1.951 4.997 1.00 29.17 784 GLU X N 1
ATOM 587 C CA . GLU A 1 97 ? 14.051 -1.952 6.370 1.00 30.55 784 GLU X CA 1
ATOM 588 C C . GLU A 1 97 ? 15.470 -1.407 6.372 1.00 29.30 784 GLU X C 1
ATOM 589 O O . GLU A 1 97 ? 15.834 -0.577 7.213 1.00 28.47 784 GLU X O 1
ATOM 595 N N . GLU A 1 98 ? 16.275 -1.925 5.447 1.00 28.44 785 GLU X N 1
ATOM 596 C CA . GLU A 1 98 ? 17.665 -1.504 5.255 1.00 28.81 785 GLU X CA 1
ATOM 597 C C . GLU A 1 98 ? 17.821 -0.028 4.842 1.00 27.58 785 GLU X C 1
ATOM 598 O O . GLU A 1 98 ? 18.716 0.648 5.302 1.00 25.84 785 GLU X O 1
ATOM 604 N N . ILE A 1 99 ? 16.959 0.449 3.948 1.00 26.77 786 ILE X N 1
ATOM 605 C CA . ILE A 1 99 ? 16.968 1.851 3.575 1.00 26.92 786 ILE X CA 1
ATOM 606 C C . ILE A 1 99 ? 16.713 2.760 4.789 1.00 26.36 786 ILE X C 1
ATOM 607 O O . ILE A 1 99 ? 17.386 3.774 4.966 1.00 24.00 786 ILE X O 1
ATOM 612 N N . GLN A 1 100 ? 15.753 2.376 5.606 1.00 26.26 787 GLN X N 1
ATOM 613 C CA . GLN A 1 100 ? 15.428 3.144 6.799 1.00 27.54 787 GLN X CA 1
ATOM 614 C C . GLN A 1 100 ? 16.618 3.114 7.742 1.00 26.40 787 GLN X C 1
ATOM 615 O O . GLN A 1 100 ? 17.059 4.144 8.252 1.00 28.11 787 GLN X O 1
ATOM 621 N N . GLU A 1 101 ? 17.184 1.935 7.926 1.00 26.21 788 GLU X N 1
ATOM 622 C CA . GLU A 1 101 ? 18.356 1.748 8.776 1.00 27.22 788 GLU X CA 1
ATOM 623 C C . GLU A 1 101 ? 19.522 2.636 8.339 1.00 26.76 788 GLU X C 1
ATOM 624 O O . GLU A 1 101 ? 20.160 3.306 9.151 1.00 25.50 788 GLU X O 1
ATOM 630 N N . LYS A 1 102 ? 19.785 2.648 7.035 1.00 26.37 789 LYS X N 1
ATOM 631 C CA . LYS A 1 102 ? 20.849 3.456 6.464 1.00 26.73 789 LYS X CA 1
ATOM 632 C C . LYS A 1 102 ? 20.588 4.933 6.743 1.00 26.34 789 LYS X C 1
ATOM 633 O O . LYS A 1 102 ? 21.486 5.636 7.149 1.00 27.45 789 LYS X O 1
ATOM 639 N N . GLU A 1 103 ? 19.378 5.399 6.518 1.00 26.62 790 GLU X N 1
ATOM 640 C CA . GLU A 1 103 ? 19.025 6.793 6.810 1.00 27.08 790 GLU X CA 1
ATOM 641 C C . GLU A 1 103 ? 19.253 7.155 8.296 1.00 27.92 790 GLU X C 1
ATOM 642 O O . GLU A 1 103 ? 19.898 8.147 8.583 1.00 27.69 790 GLU X O 1
ATOM 644 N N . ASN A 1 104 ? 18.790 6.329 9.230 1.00 28.00 791 ASN X N 1
ATOM 645 C CA . ASN A 1 104 ? 19.131 6.539 10.662 1.00 29.06 791 ASN X CA 1
ATOM 646 C C . ASN A 1 104 ? 20.632 6.605 10.924 1.00 29.03 791 ASN X C 1
ATOM 647 O O . ASN A 1 104 ? 21.141 7.525 11.562 1.00 30.01 791 ASN X O 1
ATOM 652 N N . LEU A 1 105 ? 21.365 5.660 10.371 1.00 28.99 792 LEU X N 1
ATOM 653 C CA . LEU A 1 105 ? 22.777 5.599 10.600 1.00 29.44 792 LEU X CA 1
ATOM 654 C C . LEU A 1 105 ? 23.558 6.715 9.977 1.00 29.25 792 LEU X C 1
ATOM 655 O O . LEU A 1 105 ? 24.621 7.046 10.512 1.00 29.24 792 LEU X O 1
ATOM 660 N N . LEU A 1 106 ? 23.060 7.299 8.879 1.00 28.68 793 LEU X N 1
ATOM 661 C CA . LEU A 1 106 ? 23.699 8.503 8.328 1.00 29.27 793 LEU X CA 1
ATOM 662 C C . LEU A 1 106 ? 23.655 9.710 9.278 1.00 29.80 793 LEU X C 1
ATOM 663 O O . LEU A 1 106 ? 24.380 10.664 9.050 1.00 28.91 79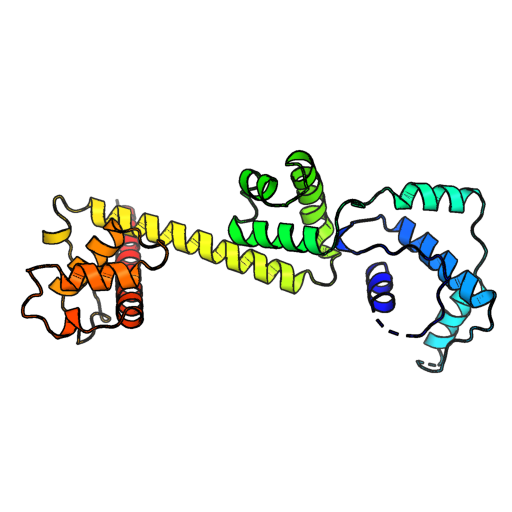3 LEU X O 1
ATOM 668 N N . SER A 1 107 ? 22.841 9.685 10.342 1.00 29.86 794 SER X N 1
ATOM 669 C CA . SER A 1 107 ? 23.115 10.662 11.410 1.00 30.67 794 SER X CA 1
ATOM 670 C C . SER A 1 107 ? 23.814 10.181 12.675 1.00 30.32 794 SER X C 1
ATOM 671 O O . SER A 1 107 ? 24.082 10.941 13.563 1.00 32.72 794 SER X O 1
ATOM 674 N N . GLN A 1 108 ? 24.239 8.936 12.725 1.00 30.46 795 GLN X N 1
ATOM 675 C CA . GLN A 1 108 ? 25.021 8.435 13.844 1.00 30.02 795 GLN X CA 1
ATOM 676 C C . GLN A 1 108 ? 26.539 8.597 13.552 1.00 30.56 795 GLN X C 1
ATOM 677 O O . GLN A 1 108 ? 27.340 7.631 13.591 1.00 29.61 795 GLN X O 1
ATOM 683 N N . GLY A 1 109 ? 26.922 9.845 13.293 1.00 28.91 796 GLY X N 1
ATOM 684 C CA . GLY A 1 109 ? 28.294 10.250 13.220 1.00 28.73 796 GLY X CA 1
ATOM 685 C C . GLY A 1 109 ? 28.358 11.741 13.442 1.00 28.36 796 GLY X C 1
ATOM 686 O O . GLY A 1 109 ? 27.338 12.404 13.567 1.00 27.47 796 GLY X O 1
ATOM 687 N N . PHE A 1 110 ? 29.564 12.255 13.429 1.00 29.25 797 PHE X N 1
ATOM 688 C CA . PHE A 1 110 ? 29.822 13.660 13.704 1.00 30.60 797 PHE X CA 1
ATOM 689 C C . PHE A 1 110 ? 29.630 14.477 12.434 1.00 29.65 797 PHE X C 1
ATOM 690 O O . PHE A 1 110 ? 30.579 14.998 11.889 1.00 29.43 797 PHE X O 1
ATOM 698 N N . THR A 1 111 ? 28.369 14.642 12.068 1.00 30.24 798 THR X N 1
ATOM 699 C CA . THR A 1 111 ? 27.966 15.283 10.799 1.00 31.53 798 THR X CA 1
ATOM 700 C C . THR A 1 111 ? 28.275 16.747 10.764 1.00 31.73 798 THR X C 1
ATOM 701 O O . THR A 1 111 ? 28.343 17.322 9.669 1.00 29.98 798 THR X O 1
ATOM 705 N N . ALA A 1 112 ? 28.371 17.368 11.942 1.00 30.96 799 ALA X N 1
ATOM 706 C CA . ALA A 1 112 ? 28.711 18.805 12.026 1.00 32.14 799 ALA X CA 1
ATOM 707 C C . ALA A 1 112 ? 30.211 19.128 11.884 1.00 31.90 799 ALA X C 1
ATOM 708 O O . ALA A 1 112 ? 30.602 20.287 11.822 1.00 32.09 799 ALA X O 1
ATOM 710 N N . TRP A 1 113 ? 31.057 18.098 11.788 1.00 31.95 800 TRP X N 1
ATOM 711 C CA . TRP A 1 113 ? 32.492 18.258 11.722 1.00 30.24 800 TRP X CA 1
ATOM 712 C C . TRP A 1 113 ? 33.016 18.126 10.289 1.00 29.94 800 TRP X C 1
ATOM 713 O O . TRP A 1 113 ? 32.873 17.088 9.655 1.00 30.99 800 TRP X O 1
ATOM 724 N N . THR A 1 114 ? 33.590 19.193 9.751 1.00 29.43 801 THR X N 1
ATOM 725 C CA . THR A 1 114 ? 34.359 19.099 8.528 1.00 29.05 801 THR X CA 1
ATOM 726 C C . THR A 1 114 ? 35.824 18.714 8.765 1.00 29.77 801 THR X C 1
ATOM 727 O O . THR A 1 114 ? 36.330 18.740 9.878 1.00 28.98 801 THR X O 1
ATOM 731 N N . LYS A 1 115 ? 36.554 18.485 7.680 1.00 29.93 802 LYS X N 1
ATOM 732 C CA . LYS A 1 115 ? 37.949 18.126 7.812 1.00 31.63 802 LYS X CA 1
ATOM 733 C C . LYS A 1 115 ? 38.705 19.298 8.462 1.00 31.97 802 LYS X C 1
ATOM 734 O O . LYS A 1 115 ? 39.654 19.104 9.242 1.00 30.84 802 LYS X O 1
ATOM 739 N N . ARG A 1 116 ? 38.308 20.506 8.100 1.00 31.62 803 ARG X N 1
ATOM 740 C CA . ARG A 1 116 ? 38.904 21.680 8.686 1.00 31.97 803 ARG X CA 1
ATOM 741 C C . ARG A 1 116 ? 38.687 21.737 10.209 1.00 31.22 803 ARG X C 1
ATOM 742 O O . ARG A 1 116 ? 39.627 22.087 10.939 1.00 29.76 803 ARG X O 1
ATOM 757 N N . ASP A 1 117 ? 37.483 21.408 10.680 1.00 30.02 804 ASP X N 1
ATOM 758 C CA . ASP A 1 117 ? 37.175 21.359 12.098 1.00 31.44 804 ASP X CA 1
ATOM 759 C C . ASP A 1 117 ? 38.072 20.310 12.804 1.00 31.56 804 ASP X C 1
ATOM 760 O O . ASP A 1 117 ? 38.586 20.560 13.885 1.00 30.67 804 ASP X O 1
ATOM 765 N N . PHE A 1 118 ? 38.203 19.153 12.172 1.00 31.60 805 PHE X N 1
ATOM 766 C CA . PHE A 1 118 ? 38.998 18.040 12.680 1.00 32.03 805 PHE X CA 1
ATOM 767 C C . PHE A 1 118 ? 40.448 18.539 12.784 1.00 31.98 805 PHE X C 1
ATOM 768 O O . PHE A 1 118 ? 41.099 18.331 13.790 1.00 31.54 805 PHE X O 1
ATOM 776 N N . ASN A 1 119 ? 40.937 19.182 11.755 1.00 31.46 806 ASN X N 1
ATOM 777 C CA . ASN A 1 119 ? 42.341 19.614 11.776 1.00 33.66 806 ASN X CA 1
ATOM 778 C C . ASN A 1 119 ? 42.554 20.622 12.899 1.00 33.62 806 ASN X C 1
ATOM 779 O O . ASN A 1 119 ? 43.584 20.586 13.539 1.00 33.17 806 ASN X O 1
ATOM 784 N N . GLN A 1 120 ? 41.560 21.467 13.162 1.00 32.96 807 GLN X N 1
ATOM 785 C CA . GLN A 1 120 ? 41.651 22.408 14.259 1.00 33.66 807 GLN X CA 1
ATOM 786 C C . GLN A 1 120 ? 41.675 21.721 15.643 1.00 32.71 807 GLN X C 1
ATOM 787 O O . GLN A 1 120 ? 42.385 22.155 16.562 1.00 31.91 807 GLN X O 1
ATOM 793 N N . PHE A 1 121 ? 40.905 20.659 15.777 1.00 31.52 808 PHE X N 1
ATOM 794 C CA . PHE A 1 121 ? 40.895 19.833 16.979 1.00 31.39 808 PHE X CA 1
ATOM 795 C C . PHE A 1 121 ? 42.299 19.241 17.198 1.00 30.69 808 PHE X C 1
ATOM 796 O O . PHE A 1 121 ? 42.795 19.343 18.282 1.00 30.47 808 PHE X O 1
ATOM 804 N N . ILE A 1 122 ? 42.932 18.712 16.156 1.00 30.82 809 ILE X N 1
ATOM 805 C CA . ILE A 1 122 ? 44.272 18.179 16.256 1.00 30.89 809 ILE X CA 1
ATOM 806 C C . ILE A 1 122 ? 45.277 19.293 16.626 1.00 30.80 809 ILE X C 1
ATOM 807 O O . ILE A 1 122 ? 46.132 19.091 17.482 1.00 30.48 809 ILE X O 1
ATOM 812 N N . LYS A 1 123 ? 45.121 20.477 16.054 1.00 29.69 810 LYS X N 1
ATOM 813 C CA . LYS A 1 123 ? 45.989 21.609 16.397 1.00 30.06 810 LYS X CA 1
ATOM 814 C C . LYS A 1 123 ? 45.857 21.983 17.843 1.00 29.20 810 LYS X C 1
ATOM 815 O O . LYS A 1 123 ? 46.854 22.295 18.479 1.00 29.55 810 LYS X O 1
ATOM 819 N N . ALA A 1 124 ? 44.640 21.931 18.382 1.00 28.90 811 ALA X N 1
ATOM 820 C CA . ALA A 1 124 ? 44.440 22.270 19.766 1.00 29.18 811 ALA X CA 1
ATOM 821 C C . ALA A 1 124 ? 45.094 21.212 20.649 1.00 30.78 811 ALA X C 1
ATOM 822 O O . ALA A 1 124 ? 45.573 21.531 21.708 1.00 29.86 811 ALA X O 1
ATOM 824 N N . ASN A 1 125 ? 45.069 19.936 20.233 1.00 31.11 812 ASN X N 1
ATOM 825 C CA . ASN A 1 125 ? 45.733 18.897 20.985 1.00 30.17 812 ASN X CA 1
ATOM 826 C C . ASN A 1 125 ? 47.251 19.126 20.985 1.00 29.94 812 ASN X C 1
ATOM 827 O O . ASN A 1 125 ? 47.902 18.913 21.979 1.00 28.71 812 ASN X O 1
ATOM 832 N N . GLU A 1 126 ? 47.808 19.589 19.875 1.00 30.39 813 GLU X N 1
ATOM 833 C CA . GLU A 1 126 ? 49.203 19.798 19.753 1.00 30.47 813 GLU X CA 1
ATOM 834 C C . GLU A 1 126 ? 49.641 21.013 20.589 1.00 29.69 813 GLU X C 1
ATOM 835 O O . GLU A 1 126 ? 50.693 20.999 21.212 1.00 29.04 813 GLU X O 1
ATOM 841 N N . LYS A 1 127 ? 48.810 22.041 20.618 1.00 28.74 814 LYS X N 1
ATOM 842 C CA . LYS A 1 127 ? 49.067 23.257 21.395 1.00 28.36 814 LYS X CA 1
ATOM 843 C C . LYS A 1 127 ? 48.974 23.022 22.895 1.00 27.35 814 LYS X C 1
ATOM 844 O O . LYS A 1 127 ? 49.824 23.492 23.648 1.00 24.36 814 LYS X O 1
ATOM 849 N N . TYR A 1 128 ? 47.954 22.314 23.347 1.00 26.11 815 TYR X N 1
ATOM 850 C CA . TYR A 1 128 ? 47.691 22.193 24.807 1.00 27.30 815 TYR X CA 1
ATOM 851 C C . TYR A 1 128 ? 47.952 20.837 25.480 1.00 27.91 815 TYR X C 1
ATOM 852 O O . TYR A 1 128 ? 47.938 20.738 26.712 1.00 26.14 815 TYR X O 1
ATOM 861 N N . GLY A 1 129 ? 48.152 19.804 24.669 1.00 28.39 816 GLY X N 1
ATOM 862 C CA . GLY A 1 129 ? 48.355 18.468 25.173 1.00 28.90 816 GLY X CA 1
ATOM 863 C C . GLY A 1 129 ? 47.003 17.853 25.482 1.00 30.53 816 GLY X C 1
ATOM 864 O O . GLY A 1 129 ? 46.002 18.583 25.749 1.00 28.13 816 GLY X O 1
ATOM 865 N N . ARG A 1 130 ? 47.003 16.516 25.448 1.00 31.07 817 ARG X N 1
ATOM 866 C CA . ARG A 1 130 ? 45.789 15.664 25.519 1.00 35.09 817 ARG X CA 1
ATOM 867 C C . ARG A 1 130 ? 44.931 15.937 26.741 1.00 35.52 817 ARG X C 1
ATOM 868 O O . ARG A 1 130 ? 43.726 15.786 26.714 1.00 37.39 817 ARG X O 1
ATOM 876 N N . ASP A 1 131 ? 45.605 16.174 27.839 1.00 35.71 818 ASP X N 1
ATOM 877 C CA . ASP A 1 131 ? 44.918 16.205 29.131 1.00 38.31 818 ASP X CA 1
ATOM 878 C C . ASP A 1 131 ? 44.100 17.496 29.333 1.00 38.60 818 ASP X C 1
ATOM 879 O O . ASP A 1 131 ? 43.001 17.438 29.952 1.00 39.83 818 ASP X O 1
ATOM 884 N N . ASP A 1 132 ? 44.583 18.591 28.725 1.00 36.37 819 ASP X N 1
ATOM 885 C CA . ASP A 1 132 ? 44.055 19.939 28.932 1.00 35.18 819 ASP X CA 1
ATOM 886 C C . ASP A 1 132 ? 42.802 20.185 28.095 1.00 34.16 819 ASP X C 1
ATOM 887 O O . ASP A 1 132 ? 42.751 21.060 27.227 1.00 32.87 819 ASP X O 1
ATOM 892 N N . ILE A 1 133 ? 41.766 19.440 28.408 1.00 34.05 820 ILE X N 1
ATOM 893 C CA . ILE A 1 133 ? 40.563 19.433 27.590 1.00 34.21 820 ILE X CA 1
ATOM 894 C C . ILE A 1 133 ? 39.833 20.766 27.763 1.00 34.08 820 ILE X C 1
ATOM 895 O O . ILE A 1 133 ? 39.171 21.209 26.819 1.00 34.30 820 ILE X O 1
ATOM 900 N N . ASP A 1 134 ? 39.949 21.399 28.937 1.00 33.52 821 ASP X N 1
ATOM 901 C CA . ASP A 1 134 ? 39.351 22.737 29.166 1.00 34.08 821 ASP X CA 1
ATOM 902 C C . ASP A 1 134 ? 39.763 23.738 28.101 1.00 33.21 821 ASP X C 1
ATOM 903 O O . ASP A 1 134 ? 38.915 24.489 27.628 1.00 34.57 821 ASP X O 1
ATOM 908 N N . ASN A 1 135 ? 41.057 23.767 27.765 1.00 31.23 822 ASN X N 1
ATOM 909 C CA . ASN A 1 135 ? 41.570 24.646 26.710 1.00 30.93 822 ASN X CA 1
ATOM 910 C C . ASN A 1 135 ? 41.304 24.167 25.274 1.00 30.96 822 ASN X C 1
ATOM 911 O O . ASN A 1 135 ? 40.966 24.971 24.405 1.00 29.63 822 ASN X O 1
ATOM 916 N N . ILE A 1 136 ? 41.417 22.860 25.034 1.00 31.11 823 ILE X N 1
ATOM 917 C CA . ILE A 1 136 ? 41.021 22.292 23.741 1.00 31.91 823 ILE X CA 1
ATOM 918 C C . ILE A 1 136 ? 39.545 22.595 23.443 1.00 30.83 823 ILE X C 1
ATOM 919 O O . ILE A 1 136 ? 39.210 22.960 22.328 1.00 31.77 823 ILE X O 1
ATOM 924 N N . ALA A 1 137 ? 38.684 22.511 24.445 1.00 30.12 824 ALA X N 1
ATOM 925 C CA . ALA A 1 137 ? 37.256 22.588 24.197 1.00 30.68 824 ALA X CA 1
ATOM 926 C C . ALA A 1 137 ? 36.810 23.975 23.763 1.00 31.08 824 ALA X C 1
ATOM 927 O O . ALA A 1 137 ? 35.721 24.091 23.205 1.00 31.81 824 ALA X O 1
ATOM 929 N N . LYS A 1 138 ? 37.659 24.979 24.011 1.00 31.26 825 LYS X N 1
ATOM 930 C CA . LYS A 1 138 ? 37.442 26.393 23.705 1.00 32.53 825 LYS X CA 1
ATOM 931 C C . LYS A 1 138 ? 38.161 26.837 22.428 1.00 31.98 825 LYS X C 1
ATOM 932 O O . LYS A 1 138 ? 38.031 27.983 22.049 1.00 29.54 825 LYS X O 1
ATOM 943 N N . ASP A 1 139 ? 38.848 25.912 21.762 1.00 32.12 826 ASP X N 1
ATOM 944 C CA . ASP A 1 139 ? 39.750 26.211 20.660 1.00 33.59 826 ASP X CA 1
ATOM 945 C C . ASP A 1 139 ? 39.317 25.548 19.338 1.00 33.22 826 ASP X C 1
ATOM 946 O O . ASP A 1 139 ? 40.135 25.379 18.445 1.00 34.56 826 ASP X O 1
ATOM 951 N N . VAL A 1 140 ? 38.060 25.155 19.194 1.00 32.33 827 VAL X N 1
ATOM 952 C CA . VAL A 1 140 ? 37.579 24.668 17.892 1.00 31.78 827 VAL X CA 1
ATOM 953 C C . VAL A 1 140 ? 36.426 25.577 17.405 1.00 30.20 827 VAL X C 1
ATOM 954 O O . VAL A 1 140 ? 35.288 25.431 17.830 1.00 30.28 827 VAL X O 1
ATOM 958 N N . GLU A 1 141 ? 36.755 26.530 16.541 1.00 29.20 828 GLU X N 1
ATOM 959 C CA . GLU A 1 141 ? 35.788 27.508 16.029 1.00 28.95 828 GLU X CA 1
ATOM 960 C C . GLU A 1 141 ? 34.527 26.883 15.483 1.00 28.94 828 GLU X C 1
ATOM 961 O O . GLU A 1 141 ? 34.579 25.932 14.698 1.00 28.12 828 GLU X O 1
ATOM 967 N N . GLY A 1 142 ? 33.389 27.396 15.961 1.00 29.15 829 GLY X N 1
ATOM 968 C CA . GLY A 1 142 ? 32.072 26.926 15.581 1.00 29.83 829 GLY X CA 1
ATOM 969 C C . GLY A 1 142 ? 31.562 25.732 16.366 1.00 31.27 829 GLY X C 1
ATOM 970 O O . GLY A 1 142 ? 30.474 25.272 16.115 1.00 32.08 829 GLY X O 1
ATOM 971 N N . LYS A 1 143 ? 32.369 25.208 17.291 1.00 32.04 8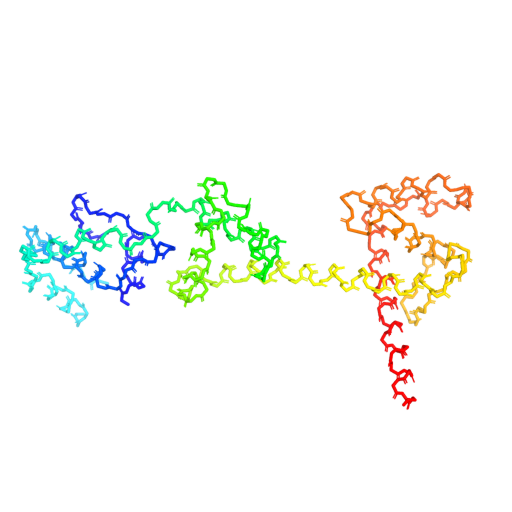30 LYS X N 1
ATOM 972 C CA . LYS A 1 143 ? 31.982 24.089 18.139 1.00 31.91 830 LYS X CA 1
ATOM 973 C C . LYS A 1 143 ? 31.921 24.593 19.590 1.00 31.78 830 LYS X C 1
ATOM 974 O O . LYS A 1 143 ? 32.844 25.236 20.099 1.00 30.78 830 LYS X O 1
ATOM 980 N N . THR A 1 144 ? 30.789 24.310 20.216 1.00 31.05 831 THR X N 1
ATOM 981 C CA . THR A 1 144 ? 30.566 24.412 21.658 1.00 31.24 831 THR X CA 1
ATOM 982 C C . THR A 1 144 ? 31.603 23.603 22.495 1.00 30.49 831 THR X C 1
ATOM 983 O O . THR A 1 144 ? 32.108 22.597 22.002 1.00 29.11 831 THR X O 1
ATOM 987 N N . PRO A 1 145 ? 31.941 24.020 23.724 1.00 30.39 832 PRO X N 1
ATOM 988 C CA . PRO A 1 145 ? 32.773 23.165 24.577 1.00 30.59 832 PRO X CA 1
ATOM 989 C C . PRO A 1 145 ? 32.158 21.793 24.760 1.00 30.19 832 PRO X C 1
ATOM 990 O O . PRO A 1 145 ? 32.921 20.836 24.595 1.00 30.00 832 PRO X O 1
ATOM 994 N N . GLU A 1 146 ? 30.854 21.708 24.995 1.00 30.88 833 GLU X N 1
ATOM 995 C CA . GLU A 1 146 ? 30.147 20.421 25.097 1.00 32.49 833 GLU X CA 1
ATOM 996 C C . GLU A 1 146 ? 30.413 19.544 23.853 1.00 31.95 833 GLU X C 1
ATOM 997 O O . GLU A 1 146 ? 30.699 18.343 23.988 1.00 31.34 833 GLU X O 1
ATOM 1003 N N . GLU A 1 147 ? 30.376 20.149 22.661 1.00 29.82 834 GLU X N 1
ATOM 1004 C CA . GLU A 1 147 ? 30.540 19.433 21.397 1.00 30.13 834 GLU X CA 1
ATOM 1005 C C . GLU A 1 147 ? 31.942 18.899 21.235 1.00 28.20 834 GLU X C 1
ATOM 1006 O O . GLU A 1 147 ? 32.131 17.794 20.744 1.00 28.14 834 GLU X O 1
ATOM 1012 N N . VAL A 1 148 ? 32.944 19.672 21.658 1.00 28.77 835 VAL X N 1
ATOM 1013 C CA . VAL A 1 148 ? 34.333 19.255 21.564 1.00 28.06 835 VAL X CA 1
ATOM 1014 C C . VAL A 1 148 ? 34.615 18.145 22.570 1.00 28.67 835 VAL X C 1
ATOM 1015 O O . VAL A 1 148 ? 35.325 17.208 22.270 1.00 28.16 835 VAL X O 1
ATOM 1019 N N . ILE A 1 149 ? 34.025 18.244 23.753 1.00 28.23 836 ILE X N 1
ATOM 1020 C CA . ILE A 1 149 ? 34.240 17.235 24.778 1.00 28.97 836 ILE X CA 1
ATOM 1021 C C . ILE A 1 149 ? 33.621 15.896 24.313 1.00 28.95 836 ILE X C 1
ATOM 1022 O O . ILE A 1 149 ? 34.223 14.865 24.541 1.00 29.29 836 ILE X O 1
ATOM 1027 N N . GLU A 1 150 ? 32.405 15.932 23.739 1.00 29.47 837 GLU X N 1
ATOM 1028 C CA . GLU A 1 150 ? 31.737 14.725 23.170 1.00 29.86 837 GLU X CA 1
ATOM 1029 C C . GLU A 1 150 ? 32.603 14.071 22.139 1.00 29.20 837 GLU X C 1
ATOM 1030 O O . GLU A 1 150 ? 32.750 12.873 22.134 1.00 29.61 837 GLU X O 1
ATOM 1036 N N . TYR A 1 151 ? 33.059 14.892 21.214 1.00 27.53 838 TYR X N 1
ATOM 103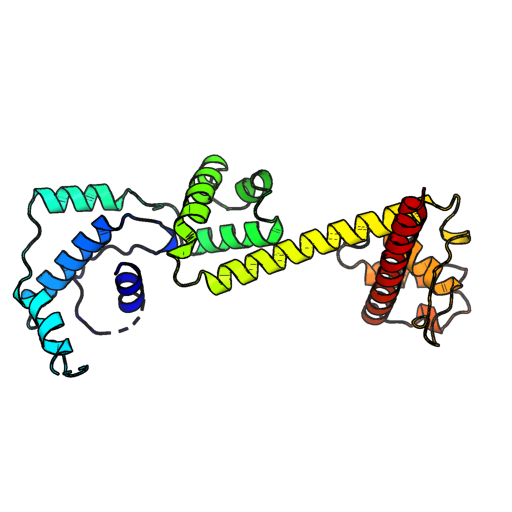7 C CA . TYR A 1 151 ? 33.964 14.445 20.114 1.00 28.34 838 TYR X CA 1
ATOM 1038 C C . TYR A 1 151 ? 35.249 13.834 20.664 1.00 30.53 838 TYR X C 1
ATOM 1039 O O . TYR A 1 151 ? 35.665 12.727 20.250 1.00 30.99 838 TYR X O 1
ATOM 1048 N N . ASN A 1 152 ? 35.899 14.549 21.593 1.00 31.52 839 ASN X N 1
ATOM 1049 C CA . ASN A 1 152 ? 37.188 14.149 22.164 1.00 31.88 839 ASN X CA 1
ATOM 1050 C C . ASN A 1 152 ? 37.113 12.741 22.738 1.00 31.39 839 ASN X C 1
ATOM 1051 O O . ASN A 1 152 ? 37.987 11.959 22.540 1.00 30.83 839 ASN X O 1
ATOM 1056 N N . ALA A 1 153 ? 36.045 12.409 23.442 1.00 29.92 840 ALA X N 1
ATOM 1057 C CA . ALA A 1 153 ? 35.962 11.104 24.033 1.00 31.28 840 ALA X CA 1
ATOM 1058 C C . ALA A 1 153 ? 35.876 9.974 22.966 1.00 31.02 840 ALA X C 1
ATOM 1059 O O . ALA A 1 153 ? 36.434 8.921 23.149 1.00 29.60 840 ALA X O 1
ATOM 1061 N N . VAL A 1 154 ? 35.195 10.225 21.853 1.00 30.19 841 VAL X N 1
ATOM 1062 C CA . VAL A 1 154 ? 35.012 9.197 20.831 1.00 30.33 841 VAL X CA 1
ATOM 1063 C C . VAL A 1 154 ? 36.298 9.086 20.087 1.00 28.62 841 VAL X C 1
ATOM 1064 O O . VAL A 1 154 ? 36.742 7.971 19.798 1.00 30.09 841 VAL X O 1
ATOM 1068 N N . PHE A 1 155 ? 36.907 10.237 19.855 1.00 27.63 842 PHE X N 1
ATOM 1069 C CA . PHE A 1 155 ? 38.199 10.289 19.149 1.00 28.19 842 PHE X CA 1
ATOM 1070 C C . PHE A 1 155 ? 39.256 9.357 19.769 1.00 29.06 842 PHE X C 1
ATOM 1071 O O . PHE A 1 155 ? 39.837 8.502 19.118 1.00 30.38 842 PHE X O 1
ATOM 1079 N N . TRP A 1 156 ? 39.570 9.583 21.028 1.00 29.70 843 TRP X N 1
ATOM 1080 C CA . TRP A 1 156 ? 40.581 8.773 21.725 1.00 30.71 843 TRP X CA 1
ATOM 1081 C C . TRP A 1 156 ? 40.205 7.316 21.793 1.00 30.97 843 TRP X C 1
ATOM 1082 O O . TRP A 1 156 ? 41.105 6.455 21.742 1.00 31.53 843 TRP X O 1
ATOM 1093 N N . GLU A 1 157 ? 38.905 7.013 21.893 1.00 30.01 844 GLU X N 1
ATOM 1094 C CA . GLU A 1 157 ? 38.469 5.634 21.844 1.00 31.04 844 GLU X CA 1
ATOM 1095 C C . GLU A 1 157 ? 38.714 4.960 20.468 1.00 31.03 844 GLU X C 1
ATOM 1096 O O . GLU A 1 157 ? 39.105 3.862 20.437 1.00 30.38 844 GLU X O 1
ATOM 1102 N N . ARG A 1 158 ? 38.495 5.636 19.346 1.00 30.22 845 ARG X N 1
ATOM 1103 C CA . ARG A 1 158 ? 38.426 4.993 18.047 1.00 30.67 845 ARG X CA 1
ATOM 1104 C C . ARG A 1 158 ? 39.484 5.547 17.069 1.00 30.55 845 ARG X C 1
ATOM 1105 O O . ARG A 1 158 ? 39.448 5.269 15.860 1.00 29.99 845 ARG X O 1
ATOM 1113 N N . CYS A 1 159 ? 40.446 6.325 17.585 1.00 31.53 846 CYS X N 1
ATOM 1114 C CA . CYS A 1 159 ? 41.408 7.036 16.705 1.00 32.27 846 CYS X CA 1
ATOM 1115 C C . CYS A 1 159 ? 42.224 6.058 15.897 1.00 32.11 846 CYS X C 1
ATOM 1116 O O . CYS A 1 159 ? 42.730 6.411 14.820 1.00 31.67 846 CYS X O 1
ATOM 1119 N N . THR A 1 160 ? 42.307 4.805 16.361 1.00 32.77 847 THR X N 1
ATOM 1120 C CA . THR A 1 160 ? 43.025 3.793 15.635 1.00 35.26 847 THR X CA 1
ATOM 1121 C C . THR A 1 160 ? 42.379 3.495 14.274 1.00 34.50 847 THR X C 1
ATOM 1122 O O . THR A 1 160 ? 43.027 2.989 13.417 1.00 34.18 847 THR X O 1
ATOM 1126 N N . GLU A 1 161 ? 41.114 3.860 14.077 1.00 34.22 848 GLU X N 1
ATOM 1127 C CA . GLU A 1 161 ? 40.434 3.713 12.794 1.00 34.36 848 GLU X CA 1
ATOM 1128 C C . GLU A 1 161 ? 40.916 4.712 11.729 1.00 34.22 848 GLU X C 1
ATOM 1129 O O . GLU A 1 161 ? 40.574 4.564 10.581 1.00 33.77 848 GLU X O 1
ATOM 1135 N N . LEU A 1 162 ? 41.638 5.751 12.121 1.00 33.11 849 LEU X N 1
ATOM 1136 C CA . LEU A 1 162 ? 41.890 6.847 11.217 1.00 32.05 849 LEU X CA 1
ATOM 1137 C C . LEU A 1 162 ? 43.044 6.472 10.321 1.00 31.01 849 LEU X C 1
ATOM 1138 O O . LEU A 1 162 ? 44.063 5.957 10.786 1.00 30.60 849 LEU X O 1
ATOM 1143 N N . GLN A 1 163 ? 42.876 6.706 9.037 1.00 29.99 850 GLN X N 1
ATOM 1144 C CA . GLN A 1 163 ? 43.952 6.402 8.059 1.00 30.11 850 GLN X CA 1
ATOM 1145 C C . GLN A 1 163 ? 45.282 7.104 8.407 1.00 29.62 850 GLN X C 1
ATOM 1146 O O . GLN A 1 163 ? 46.379 6.589 8.192 1.00 27.87 850 GLN X O 1
ATOM 1149 N N . ASP A 1 164 ? 45.159 8.309 8.908 1.00 30.03 851 ASP X N 1
ATOM 1150 C CA . ASP A 1 164 ? 46.295 9.173 9.133 1.00 30.41 851 ASP X CA 1
ATOM 1151 C C . ASP A 1 164 ? 46.811 9.175 10.593 1.00 30.06 851 ASP X C 1
ATOM 1152 O O . ASP A 1 164 ? 47.569 10.060 10.981 1.00 28.31 851 ASP X O 1
ATOM 1157 N N . ILE A 1 165 ? 46.434 8.159 11.361 1.00 29.86 852 ILE X N 1
ATOM 1158 C CA . ILE A 1 165 ? 46.695 8.126 12.801 1.00 29.98 852 ILE X CA 1
ATOM 1159 C C . ILE A 1 165 ? 48.169 8.249 13.154 1.00 31.14 852 ILE X C 1
ATOM 1160 O O . ILE A 1 165 ? 48.502 8.887 14.134 1.00 30.73 852 ILE X O 1
ATOM 1165 N N . GLU A 1 166 ? 49.052 7.662 12.356 1.00 31.54 853 GLU X N 1
ATOM 1166 C CA . GLU A 1 166 ? 50.462 7.776 12.622 1.00 32.70 853 GLU X CA 1
ATOM 1167 C C . GLU A 1 166 ? 50.934 9.226 12.628 1.00 31.98 853 GLU X C 1
ATOM 1168 O O . GLU A 1 166 ? 51.602 9.662 13.547 1.00 30.27 853 GLU X O 1
ATOM 1174 N N . ARG A 1 167 ? 50.596 9.957 11.576 1.00 31.51 854 ARG X N 1
ATOM 1175 C CA . ARG A 1 167 ? 51.051 11.342 11.428 1.00 32.06 854 ARG X CA 1
ATOM 1176 C C . ARG A 1 167 ? 50.414 12.183 12.545 1.00 29.89 854 ARG X C 1
ATOM 1177 O O . ARG A 1 167 ? 51.057 13.019 13.128 1.00 28.14 854 ARG X O 1
ATOM 1185 N N . ILE A 1 168 ? 49.131 11.941 12.822 1.00 30.18 855 ILE X N 1
ATOM 1186 C CA . ILE A 1 168 ? 48.362 12.691 13.800 1.00 29.69 855 ILE X CA 1
ATOM 1187 C C . ILE A 1 168 ? 48.983 12.509 15.201 1.00 30.30 855 ILE X C 1
ATOM 1188 O O . ILE A 1 168 ? 49.161 13.487 15.920 1.00 30.66 855 ILE X O 1
ATOM 1193 N N . MET A 1 169 ? 49.318 11.276 15.562 1.00 30.46 856 MET X N 1
ATOM 1194 C CA . MET A 1 169 ? 49.922 10.992 16.867 1.00 31.09 856 MET X CA 1
ATOM 1195 C C . MET A 1 169 ? 51.300 11.654 16.962 1.00 30.49 856 MET X C 1
ATOM 1196 O O . MET A 1 169 ? 51.607 12.265 17.963 1.00 31.83 856 MET X O 1
ATOM 1201 N N . GLY A 1 170 ? 52.118 11.546 15.918 1.00 29.59 857 GLY X N 1
ATOM 1202 C CA . GLY A 1 170 ? 53.419 12.213 15.879 1.00 29.26 857 GLY X CA 1
ATOM 1203 C C . GLY A 1 170 ? 53.326 13.723 16.049 1.00 28.37 857 GLY X C 1
ATOM 1204 O O . GLY A 1 170 ? 54.111 14.298 16.777 1.00 27.36 857 GLY X O 1
ATOM 1205 N N . GLN A 1 171 ? 52.327 14.349 15.432 1.00 28.55 858 GLN X N 1
ATOM 1206 C CA . GLN A 1 171 ? 52.045 15.779 15.615 1.00 28.42 858 GLN X CA 1
ATOM 1207 C C . GLN A 1 171 ? 51.621 16.076 17.069 1.00 28.26 858 GLN X C 1
ATOM 1208 O O . GLN A 1 171 ? 52.038 17.058 17.658 1.00 28.68 858 GLN X O 1
ATOM 1214 N N . ILE A 1 172 ? 50.773 15.251 17.652 1.00 28.47 859 ILE X N 1
ATOM 1215 C CA . ILE A 1 172 ? 50.300 15.541 19.010 1.00 28.27 859 ILE X CA 1
ATOM 1216 C C . ILE A 1 172 ? 51.420 15.323 20.027 1.00 28.17 859 ILE X C 1
ATOM 1217 O O . ILE A 1 172 ? 51.573 16.139 20.915 1.00 28.47 859 ILE X O 1
ATOM 1222 N N . GLU A 1 173 ? 52.156 14.223 19.892 1.00 28.64 860 GLU X N 1
ATOM 1223 C CA . GLU A 1 173 ? 53.293 13.880 20.762 1.00 30.31 860 GLU X CA 1
ATOM 1224 C C . GLU A 1 173 ? 54.384 14.944 20.671 1.00 31.19 860 GLU X C 1
ATOM 1225 O O . GLU A 1 173 ? 54.936 15.331 21.687 1.00 30.91 860 GLU X O 1
ATOM 1231 N N . ARG A 1 174 ? 54.639 15.473 19.477 1.00 31.57 861 ARG X N 1
ATOM 1232 C CA . ARG A 1 174 ? 55.626 16.530 19.363 1.00 32.02 861 ARG X CA 1
ATOM 1233 C C . ARG A 1 174 ? 55.208 17.786 20.129 1.00 31.44 861 ARG X C 1
ATOM 1234 O O . ARG A 1 174 ? 56.038 18.384 20.793 1.00 31.21 861 ARG X O 1
ATOM 1242 N N . GLY A 1 175 ? 53.934 18.172 20.086 1.00 30.09 862 GLY X N 1
ATOM 1243 C CA . GLY A 1 175 ? 53.460 19.319 20.872 1.00 29.27 862 GLY X CA 1
ATOM 1244 C C . GLY A 1 175 ? 53.503 19.083 22.384 1.00 29.53 862 GLY X C 1
ATOM 1245 O O . GLY A 1 175 ? 53.787 19.992 23.239 1.00 28.53 862 GLY X O 1
ATOM 1246 N N . GLU A 1 176 ? 53.225 17.845 22.758 1.00 29.50 863 GLU X N 1
ATOM 1247 C CA . GLU A 1 176 ? 53.212 17.470 24.168 1.00 30.08 863 GLU X CA 1
ATOM 1248 C C . GLU A 1 176 ? 54.688 17.471 24.694 1.00 30.13 863 GLU X C 1
ATOM 1249 O O . GLU A 1 176 ? 54.948 17.840 25.816 1.00 28.60 863 GLU X O 1
ATOM 1255 N N . GLY A 1 177 ? 55.634 17.074 23.845 1.00 31.47 864 GLY X N 1
ATOM 1256 C CA . GLY A 1 177 ? 57.047 17.079 24.210 1.00 32.31 864 GLY X CA 1
ATOM 1257 C C . GLY A 1 177 ? 57.5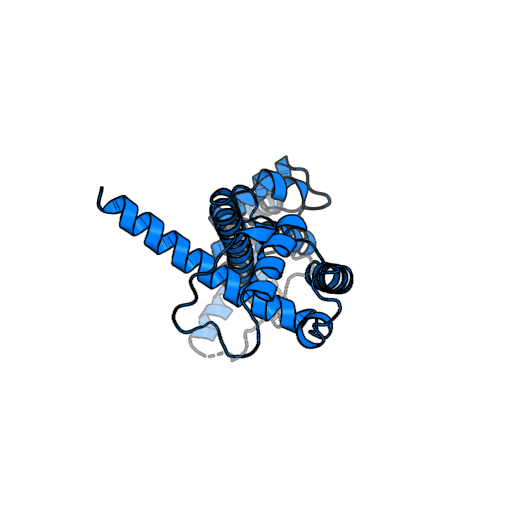10 18.503 24.489 1.00 31.81 864 GLY X C 1
ATOM 1258 O O . GLY A 1 177 ? 58.308 18.718 25.385 1.00 32.81 864 GLY X O 1
ATOM 1259 N N . LYS A 1 178 ? 56.978 19.469 23.739 1.00 32.03 865 LYS X N 1
ATOM 1260 C CA . LYS A 1 178 ? 57.389 20.873 23.845 1.00 31.73 865 LYS X CA 1
ATOM 1261 C C . LYS A 1 178 ? 56.808 21.459 25.104 1.00 31.16 865 LYS X C 1
ATOM 1262 O O . LYS A 1 178 ? 57.484 22.229 25.771 1.00 28.73 865 LYS X O 1
ATOM 1268 N N . ILE A 1 179 ? 55.568 21.093 25.456 1.00 30.00 866 ILE X N 1
ATOM 1269 C CA . ILE A 1 179 ? 54.957 21.543 26.705 1.00 30.53 866 ILE X CA 1
ATOM 1270 C C . ILE A 1 179 ? 55.738 20.984 27.893 1.00 31.75 866 ILE X C 1
ATOM 1271 O O . ILE A 1 179 ? 55.954 21.688 28.883 1.00 33.55 866 ILE X O 1
ATOM 1276 N N . GLN A 1 180 ? 56.108 19.708 27.842 1.00 31.45 867 GLN X N 1
ATOM 1277 C CA . GLN A 1 180 ? 56.900 19.147 28.923 1.00 32.49 867 GLN X CA 1
ATOM 1278 C C . GLN A 1 180 ? 58.298 19.816 29.053 1.00 30.97 867 GLN X C 1
ATOM 1279 O O . GLN A 1 180 ? 58.734 20.042 30.147 1.00 29.21 867 GLN X O 1
ATOM 1285 N N . ARG A 1 181 ? 58.965 20.069 27.942 1.00 30.93 868 ARG X N 1
ATOM 1286 C CA . ARG A 1 181 ? 60.285 20.734 27.962 1.00 32.48 868 ARG X CA 1
ATOM 1287 C C . ARG A 1 181 ? 60.132 22.114 28.653 1.00 32.72 868 ARG X C 1
ATOM 1288 O O . ARG A 1 181 ? 60.896 22.468 29.565 1.00 34.24 868 ARG X O 1
ATOM 1296 N N . ARG A 1 182 ? 59.128 22.882 28.239 1.00 32.03 869 ARG X N 1
ATOM 1297 C CA . ARG A 1 182 ? 58.831 24.175 28.843 1.00 32.63 869 ARG X CA 1
ATOM 1298 C C . ARG A 1 182 ? 58.637 24.097 30.354 1.00 32.84 869 ARG X C 1
ATOM 1299 O O . ARG A 1 182 ? 59.213 24.910 31.121 1.00 31.12 869 ARG X O 1
ATOM 1307 N N . LEU A 1 183 ? 57.847 23.136 30.804 1.00 30.90 870 LEU X N 1
ATOM 1308 C CA . LEU A 1 183 ? 57.648 22.947 32.249 1.00 31.54 870 LEU X CA 1
ATOM 1309 C C . LEU A 1 183 ? 58.967 22.584 32.988 1.00 31.14 870 LEU X C 1
ATOM 1310 O O . LEU A 1 183 ? 59.196 23.060 34.090 1.00 29.53 870 LEU X O 1
ATOM 1315 N N . SER A 1 184 ? 59.812 21.748 32.369 1.00 31.65 871 SER X N 1
ATOM 1316 C CA . SER A 1 184 ? 61.099 21.351 32.951 1.00 31.21 871 SER X CA 1
ATOM 1317 C C . SER A 1 184 ? 62.050 22.568 33.059 1.00 30.86 871 SER X C 1
ATOM 1318 O O . SER A 1 184 ? 62.692 22.758 34.063 1.00 29.66 871 SER X O 1
ATOM 1321 N N . ILE A 1 185 ? 62.080 23.393 32.028 1.00 30.91 872 ILE X N 1
ATOM 1322 C CA . ILE A 1 185 ? 62.968 24.535 31.989 1.00 31.53 872 ILE X CA 1
ATOM 1323 C C . ILE A 1 185 ? 62.528 25.529 33.078 1.00 32.58 872 ILE X C 1
ATOM 1324 O O . ILE A 1 185 ? 63.364 25.984 33.892 1.00 33.53 872 ILE X O 1
ATOM 1329 N N . LYS A 1 186 ? 61.238 25.842 33.121 1.00 31.40 873 LYS X N 1
ATOM 1330 C CA . LYS A 1 186 ? 60.695 26.733 34.133 1.00 32.02 873 LYS X CA 1
ATOM 1331 C C . LYS A 1 186 ? 61.045 26.313 35.549 1.00 31.71 873 LYS X C 1
ATOM 1332 O O . LYS A 1 186 ? 61.500 27.123 36.357 1.00 30.23 873 LYS X O 1
ATOM 1338 N N . LYS A 1 187 ? 60.819 25.039 35.850 1.00 32.39 874 LYS X N 1
ATOM 1339 C CA . LYS A 1 187 ? 61.110 24.487 37.158 1.00 32.14 874 LYS X CA 1
ATOM 1340 C C . LYS A 1 187 ? 62.615 24.647 37.437 1.00 31.68 874 LYS X C 1
ATOM 1341 O O . LYS A 1 187 ? 63.002 25.119 38.496 1.00 31.58 874 LYS X O 1
ATOM 1347 N N . ALA A 1 188 ? 63.452 24.250 36.480 1.00 30.75 875 ALA X N 1
ATOM 1348 C CA . ALA A 1 188 ? 64.890 24.259 36.688 1.00 30.41 875 ALA X CA 1
ATOM 1349 C C . ALA A 1 188 ? 65.445 25.684 36.921 1.00 29.64 875 ALA X C 1
ATOM 1350 O O . ALA A 1 188 ? 66.244 25.895 37.815 1.00 28.69 875 ALA X O 1
ATOM 1352 N N . LEU A 1 189 ? 65.022 26.634 36.107 1.00 29.53 876 LEU X N 1
ATOM 1353 C CA . LEU A 1 189 ? 65.407 28.006 36.281 1.00 30.58 876 LEU X CA 1
ATOM 1354 C C . LEU A 1 189 ? 64.885 28.602 37.595 1.00 30.14 876 LEU X C 1
ATOM 1355 O O . LEU A 1 189 ? 65.641 29.250 38.279 1.00 28.12 876 LEU X O 1
ATOM 1360 N N . ASP A 1 190 ? 63.622 28.372 37.955 1.00 31.58 877 ASP X N 1
ATOM 1361 C CA . ASP A 1 190 ? 63.088 28.930 39.202 1.00 32.42 877 ASP X CA 1
ATOM 1362 C C . ASP A 1 190 ? 63.850 28.404 40.415 1.00 33.03 877 ASP X C 1
ATOM 1363 O O . ASP A 1 190 ? 64.199 29.168 41.293 1.00 34.43 877 ASP X O 1
ATOM 1368 N N . GLN A 1 191 ? 64.111 27.103 40.462 1.00 32.48 878 GLN X N 1
ATOM 1369 C CA . GLN A 1 191 ? 64.854 26.506 41.575 1.00 32.62 878 GLN X CA 1
ATOM 1370 C C . GLN A 1 191 ? 66.286 27.104 41.670 1.00 30.86 878 GLN X C 1
ATOM 1371 O O . GLN A 1 191 ? 66.777 27.415 42.731 1.00 30.34 878 GLN X O 1
ATOM 1377 N N . LYS A 1 192 ? 66.965 27.231 40.549 1.00 29.61 879 LYS X N 1
ATOM 1378 C CA . LYS A 1 192 ? 68.305 27.773 40.578 1.00 28.40 879 LYS X CA 1
ATOM 1379 C C . LYS A 1 192 ? 68.289 29.203 41.126 1.00 28.88 879 LYS X C 1
ATOM 1380 O O . LYS A 1 192 ? 69.103 29.541 42.005 1.00 29.25 879 LYS X O 1
ATOM 1386 N N . MET A 1 193 ? 67.438 30.056 40.567 1.00 29.30 880 MET X N 1
ATOM 1387 C CA . MET A 1 193 ? 67.350 31.470 40.995 1.00 30.73 880 MET X CA 1
ATOM 1388 C C . MET A 1 193 ? 67.040 31.603 42.504 1.00 31.07 880 MET X C 1
ATOM 1389 O O . MET A 1 193 ? 67.589 32.485 43.163 1.00 31.47 880 MET X O 1
ATOM 1394 N N . SER A 1 194 ? 66.218 30.674 43.029 1.00 32.50 881 SER X N 1
ATOM 1395 C CA . SER A 1 194 ? 65.798 30.685 44.421 1.00 32.58 881 SER X CA 1
ATOM 1396 C C . SER A 1 194 ? 66.947 30.473 45.407 1.00 33.17 881 SER X C 1
ATOM 1397 O O . SER A 1 194 ? 66.799 30.791 46.602 1.00 33.39 881 SER X O 1
ATOM 1400 N N . ARG A 1 195 ? 68.099 29.964 44.937 1.00 31.46 882 ARG X N 1
ATOM 1401 C CA . ARG A 1 195 ? 69.261 29.735 45.812 1.00 31.69 882 ARG X CA 1
ATOM 1402 C C . ARG A 1 195 ? 70.105 30.948 46.154 1.00 31.53 882 ARG X C 1
ATOM 1403 O O . ARG A 1 195 ? 71.070 30.823 46.888 1.00 32.92 882 ARG X O 1
ATOM 1411 N N . TYR A 1 196 ? 69.780 32.101 45.584 1.00 31.42 883 TYR X N 1
ATOM 1412 C CA . TYR A 1 196 ? 70.574 33.312 45.734 1.00 30.61 883 TYR X CA 1
ATOM 1413 C C . TYR A 1 196 ? 69.670 34.476 46.193 1.00 30.83 883 TYR X C 1
ATOM 1414 O O . TYR A 1 196 ? 68.595 34.672 45.649 1.00 29.52 883 TYR X O 1
ATOM 1423 N N . ARG A 1 197 ? 70.148 35.270 47.140 1.00 30.16 884 ARG X N 1
ATOM 1424 C CA . ARG A 1 197 ? 69.485 36.532 47.507 1.00 30.73 884 ARG X CA 1
ATOM 1425 C C . ARG A 1 197 ? 69.495 37.581 46.362 1.00 29.41 884 ARG X C 1
ATOM 1426 O O . ARG A 1 197 ? 68.501 38.324 46.186 1.00 28.17 884 ARG X O 1
ATOM 1441 N N . ALA A 1 198 ? 70.589 37.623 45.608 1.00 27.22 885 ALA X N 1
ATOM 1442 C CA . ALA A 1 198 ? 70.792 38.598 44.507 1.00 28.31 885 ALA X CA 1
ATOM 1443 C C . ALA A 1 198 ? 71.412 37.869 43.326 1.00 27.33 885 ALA X C 1
ATOM 1444 O O . ALA A 1 198 ? 72.643 37.953 43.095 1.00 26.79 885 ALA X O 1
ATOM 1446 N N . PRO A 1 199 ? 70.601 37.083 42.619 1.00 27.89 886 PRO X N 1
ATOM 1447 C CA . PRO A 1 199 ? 71.158 36.212 41.592 1.00 28.98 886 PRO X CA 1
ATOM 1448 C C . PRO A 1 199 ? 71.974 36.968 40.510 1.00 28.80 886 PRO X C 1
ATOM 1449 O O . PRO A 1 199 ? 73.008 36.467 40.044 1.00 28.08 886 PRO X O 1
ATOM 1453 N N . PHE A 1 200 ? 71.554 38.173 40.122 1.00 27.90 887 PHE X N 1
ATOM 1454 C CA . PHE A 1 200 ? 72.310 38.869 39.034 1.00 28.90 887 PHE X CA 1
ATOM 1455 C C . PHE A 1 200 ? 73.744 39.183 39.441 1.00 29.91 887 PHE X C 1
ATOM 1456 O O . PHE A 1 200 ? 74.672 39.442 38.590 1.00 30.34 887 PHE X O 1
ATOM 1464 N N . HIS A 1 201 ? 73.967 39.267 40.758 1.00 30.42 888 HIS X N 1
ATOM 1465 C CA . HIS A 1 201 ? 75.314 39.419 41.277 1.00 30.53 888 HIS X CA 1
ATOM 1466 C C . HIS A 1 201 ? 75.957 38.101 41.738 1.00 30.94 888 HIS X C 1
ATOM 1467 O O . HIS A 1 201 ? 77.142 38.033 41.696 1.00 29.18 888 HIS X O 1
ATOM 1474 N N . GLN A 1 202 ? 75.196 37.099 42.217 1.00 28.97 889 GLN X N 1
ATOM 1475 C CA . GLN A 1 202 ? 75.774 35.934 42.916 1.00 30.08 889 GLN X CA 1
ATOM 1476 C C . GLN A 1 202 ? 75.737 34.592 42.120 1.00 32.12 889 GLN X C 1
ATOM 1477 O O . GLN A 1 202 ? 76.433 33.649 42.493 1.00 32.79 889 GLN X O 1
ATOM 1483 N N . LEU A 1 203 ? 74.916 34.489 41.073 1.00 32.50 890 LEU X N 1
ATOM 1484 C CA . LEU A 1 203 ? 74.637 33.177 40.437 1.00 30.88 890 LEU X CA 1
ATOM 1485 C C . LEU A 1 203 ? 75.928 32.637 39.853 1.00 31.58 890 LEU X C 1
ATOM 1486 O O . LEU A 1 203 ? 76.639 33.373 39.177 1.00 29.79 890 LEU X O 1
ATOM 1491 N N . ARG A 1 204 ? 76.238 31.393 40.166 1.00 31.65 891 ARG X N 1
ATOM 1492 C CA . ARG A 1 204 ? 77.365 30.637 39.592 1.00 32.46 891 ARG X CA 1
ATOM 1493 C C . ARG A 1 204 ? 76.822 29.392 38.848 1.00 33.47 891 ARG X C 1
ATOM 1494 O O . ARG A 1 204 ? 75.760 28.862 39.188 1.00 31.45 891 ARG X O 1
ATOM 1502 N N . LEU A 1 205 ? 77.505 29.008 37.789 1.00 32.92 892 LEU X N 1
ATOM 1503 C CA . LEU A 1 205 ? 77.152 27.831 37.019 1.00 34.71 892 LEU X CA 1
ATOM 1504 C C . LEU A 1 205 ? 78.172 26.740 37.292 1.00 34.14 892 LEU X C 1
ATOM 1505 O O . LEU A 1 205 ? 79.351 27.035 37.489 1.00 32.73 892 LEU X O 1
ATOM 1510 N N . GLN A 1 206 ? 77.723 25.486 37.301 1.00 32.89 893 GLN X N 1
ATOM 1511 C CA . GLN A 1 206 ? 78.635 24.353 37.312 1.00 32.74 893 GLN X CA 1
ATOM 1512 C C . GLN A 1 206 ? 78.856 23.910 35.862 1.00 32.16 893 GLN X C 1
ATOM 1513 O O . GLN A 1 206 ? 77.950 23.365 35.220 1.00 30.31 893 GLN X O 1
ATOM 1516 N N . TYR A 1 207 ? 80.040 24.201 35.338 1.00 31.02 894 TYR X N 1
ATOM 1517 C CA . TYR A 1 207 ? 80.316 24.039 33.921 1.00 31.77 894 TYR X CA 1
ATOM 1518 C C . TYR A 1 207 ? 80.778 22.629 33.533 1.00 33.06 894 TYR X C 1
ATOM 1519 O O . TYR A 1 207 ? 80.511 22.216 32.405 1.00 32.69 894 TYR X O 1
ATOM 1528 N N . GLY A 1 208 ? 81.442 21.914 34.435 1.00 34.64 895 GLY X N 1
ATOM 1529 C CA . GLY A 1 208 ? 82.101 20.661 34.060 1.00 36.71 895 GLY X CA 1
ATOM 1530 C C . GLY A 1 208 ? 83.002 20.941 32.863 1.00 38.51 895 GLY X C 1
ATOM 1531 O O . GLY A 1 208 ? 83.775 21.900 32.904 1.00 40.18 895 GLY X O 1
ATOM 1532 N N . ASN A 1 209 ? 82.847 20.186 31.771 1.00 40.10 896 ASN X N 1
ATOM 1533 C CA . ASN A 1 209 ? 83.715 20.331 30.587 1.00 40.77 896 ASN X CA 1
ATOM 1534 C C . ASN A 1 209 ? 83.121 21.166 29.431 1.00 41.87 896 ASN X C 1
ATOM 1535 O O . ASN A 1 209 ? 83.768 21.281 28.391 1.00 43.45 896 ASN X O 1
ATOM 1537 N N . ASN A 1 210 ? 81.928 21.752 29.610 1.00 41.80 897 ASN X N 1
ATOM 1538 C CA . ASN A 1 210 ? 81.205 22.484 28.546 1.00 41.75 897 ASN X CA 1
ATOM 1539 C C . ASN A 1 210 ? 81.254 24.005 28.634 1.00 41.34 897 ASN X C 1
ATOM 1540 O O . ASN A 1 210 ? 80.470 24.714 27.957 1.00 43.23 897 ASN X O 1
ATOM 1542 N N . LYS A 1 211 ? 82.154 24.555 29.440 1.00 40.64 898 LYS X N 1
ATOM 1543 C CA . LYS A 1 211 ? 82.224 26.018 29.542 1.00 39.72 898 LYS X CA 1
ATOM 1544 C C . LYS A 1 211 ? 82.511 26.670 28.184 1.00 38.72 898 LYS X C 1
ATOM 1545 O O . LYS A 1 211 ? 81.939 27.712 27.881 1.00 38.00 898 LYS X O 1
ATOM 1551 N N . GLY A 1 212 ? 83.399 26.056 27.395 1.00 36.94 899 GLY X N 1
ATOM 1552 C CA . GLY A 1 212 ? 83.877 26.619 26.144 1.00 36.40 899 GLY X CA 1
ATOM 1553 C C . GLY A 1 212 ? 84.847 27.778 26.397 1.00 35.87 899 GLY X C 1
ATOM 1554 O O . GLY A 1 212 ? 85.158 28.115 27.528 1.00 33.57 899 GLY X O 1
ATOM 1555 N N . LYS A 1 213 ? 85.297 28.404 25.325 1.00 36.25 900 LYS X N 1
ATOM 1556 C CA . LYS A 1 213 ? 86.424 29.312 25.372 1.00 37.24 900 LYS X CA 1
ATOM 1557 C C . LYS A 1 213 ? 86.048 30.768 25.184 1.00 36.88 900 LYS X C 1
ATOM 1558 O O . LYS A 1 213 ? 86.916 31.627 25.226 1.00 37.69 900 LYS X O 1
ATOM 1562 N N . ASN A 1 214 ? 84.770 31.036 24.977 1.00 35.60 901 ASN X N 1
ATOM 1563 C CA . ASN A 1 214 ? 84.308 32.278 24.375 1.00 34.96 901 ASN X CA 1
ATOM 1564 C C . ASN A 1 214 ? 83.648 33.204 25.378 1.00 33.87 901 ASN X C 1
ATOM 1565 O O . ASN A 1 214 ? 83.985 34.377 25.483 1.00 35.48 901 ASN X O 1
ATOM 1570 N N . TYR A 1 215 ? 82.740 32.627 26.137 1.00 29.55 902 TYR X N 1
ATOM 1571 C CA . TYR A 1 215 ? 81.854 33.344 27.046 1.00 30.17 902 TYR X CA 1
ATOM 1572 C C . TYR A 1 215 ? 82.450 33.282 28.441 1.00 29.10 902 TYR X C 1
ATOM 1573 O O . TYR A 1 215 ? 83.089 32.307 28.792 1.00 27.19 902 TYR X O 1
ATOM 1582 N N . THR A 1 216 ? 82.187 34.296 29.268 1.00 29.75 903 THR X N 1
ATOM 1583 C CA . THR A 1 216 ? 82.672 34.313 30.620 1.00 28.70 903 THR X CA 1
ATOM 1584 C C . THR A 1 216 ? 81.509 34.048 31.554 1.00 29.39 903 THR X C 1
ATOM 1585 O O . THR A 1 216 ? 80.354 34.123 31.154 1.00 28.96 903 THR X O 1
ATOM 1589 N N . GLU A 1 217 ? 81.828 33.824 32.817 1.00 28.66 904 GLU X N 1
ATOM 1590 C CA . GLU A 1 217 ? 80.802 33.607 33.808 1.00 30.73 904 GLU X CA 1
ATOM 1591 C C . GLU A 1 217 ? 80.056 34.883 34.074 1.00 30.05 904 GLU X C 1
ATOM 1592 O O . GLU A 1 217 ? 78.863 34.854 34.390 1.00 30.09 904 GLU X O 1
ATOM 1598 N N . ILE A 1 218 ? 80.727 36.023 33.969 1.00 28.95 905 ILE X N 1
ATOM 1599 C CA . ILE A 1 218 ? 80.018 37.286 34.117 1.00 30.37 905 ILE X CA 1
ATOM 1600 C C . ILE A 1 218 ? 78.926 37.414 33.052 1.00 29.20 905 ILE X C 1
ATOM 1601 O O . ILE A 1 218 ? 77.796 37.815 33.358 1.00 29.14 905 ILE X O 1
ATOM 1606 N N . GLU A 1 219 ? 79.239 37.087 31.819 1.00 28.78 906 GLU X N 1
ATOM 1607 C CA . GLU A 1 219 ? 78.296 37.164 30.692 1.00 27.98 906 GLU X CA 1
ATOM 1608 C C . GLU A 1 219 ? 77.166 36.137 30.885 1.00 28.76 906 GLU X C 1
ATOM 1609 O O . GLU A 1 219 ? 75.981 36.486 30.799 1.00 28.66 906 GLU X O 1
ATOM 1615 N N . ASP A 1 220 ? 77.534 34.910 31.253 1.00 28.13 907 ASP X N 1
ATOM 1616 C CA . ASP A 1 220 ? 76.588 33.808 31.384 1.00 28.38 907 ASP X CA 1
ATOM 1617 C C . ASP A 1 220 ? 75.632 34.063 32.514 1.00 28.91 907 ASP X C 1
ATOM 1618 O O . ASP A 1 220 ? 74.438 33.759 32.393 1.00 29.44 907 ASP X O 1
ATOM 1623 N N . ARG A 1 221 ? 76.128 34.672 33.576 1.00 27.93 908 ARG X N 1
ATOM 1624 C CA . ARG A 1 221 ? 75.272 34.984 34.708 1.00 28.78 908 ARG X CA 1
ATOM 1625 C C . ARG A 1 221 ? 74.177 35.961 34.290 1.00 29.26 908 ARG X C 1
ATOM 1626 O O . ARG A 1 221 ? 72.973 35.779 34.620 1.00 30.96 908 ARG X O 1
ATOM 1634 N N . PHE A 1 222 ? 74.566 37.011 33.571 1.00 30.43 909 PHE X N 1
ATOM 1635 C CA . PHE A 1 222 ? 73.565 37.896 33.040 1.00 29.79 909 PHE X CA 1
ATOM 1636 C C . PHE A 1 222 ? 72.594 37.201 32.065 1.00 29.28 909 PHE X C 1
ATOM 1637 O O . PHE A 1 222 ? 71.407 37.455 32.119 1.00 29.40 909 PHE X O 1
ATOM 1645 N N . LEU A 1 223 ? 73.089 36.386 31.161 1.00 28.63 910 LEU X N 1
ATOM 1646 C CA . LEU A 1 223 ? 72.196 35.653 30.244 1.00 29.94 910 LEU X CA 1
ATOM 1647 C C . LEU A 1 223 ? 71.120 34.855 30.982 1.00 30.96 910 LEU X C 1
ATOM 1648 O O . LEU A 1 223 ? 69.938 34.985 30.668 1.00 30.02 910 LEU X O 1
ATOM 1653 N N . VAL A 1 224 ? 71.524 34.088 31.996 1.00 29.03 911 VAL X N 1
ATOM 1654 C CA . VAL A 1 224 ? 70.576 33.230 32.692 1.00 31.46 911 VAL X CA 1
ATOM 1655 C C . VAL A 1 224 ? 69.584 34.110 33.430 1.00 29.27 911 VAL X C 1
ATOM 1656 O O . VAL A 1 224 ? 68.335 33.875 33.393 1.00 31.07 911 VAL X O 1
ATOM 1660 N N . CYS A 1 225 ? 70.125 35.095 34.172 1.00 28.55 912 CYS X N 1
ATOM 1661 C CA . CYS A 1 225 ? 69.283 35.909 35.063 1.00 29.40 912 CYS X CA 1
ATOM 1662 C C . CYS A 1 225 ? 68.272 36.768 34.282 1.00 29.50 912 CYS X C 1
ATOM 1663 O O . CYS A 1 225 ? 67.107 36.813 34.608 1.00 28.14 912 CYS X O 1
ATOM 1666 N N . MET A 1 226 ? 68.721 37.349 33.183 1.00 29.38 913 MET X N 1
ATOM 1667 C CA . MET A 1 226 ? 67.894 38.213 32.353 1.00 29.15 913 MET X CA 1
ATOM 1668 C C . MET A 1 226 ? 66.909 37.444 31.470 1.00 28.55 913 MET X C 1
ATOM 1669 O O . MET A 1 226 ? 65.783 37.870 31.285 1.00 29.36 913 MET X O 1
ATOM 1674 N N . LEU A 1 227 ? 67.270 36.245 31.072 1.00 28.64 914 LEU X N 1
ATOM 1675 C CA . LEU A 1 227 ? 66.370 35.398 30.300 1.00 29.14 914 LEU X CA 1
ATOM 1676 C C . LEU A 1 227 ? 65.221 35.075 31.222 1.00 29.45 914 LEU X C 1
ATOM 1677 O O . LEU A 1 227 ? 64.020 35.109 30.839 1.00 28.36 914 LEU X O 1
ATOM 1682 N N . HIS A 1 228 ? 65.593 34.765 32.471 1.00 28.65 915 HIS X N 1
ATOM 1683 C CA . HIS A 1 228 ? 64.589 34.355 33.479 1.00 28.44 915 HIS X CA 1
ATOM 1684 C C . HIS A 1 228 ? 63.667 35.535 33.762 1.00 28.53 915 HIS X C 1
ATOM 1685 O O . HIS A 1 228 ? 62.463 35.381 33.758 1.00 27.81 915 HIS X O 1
ATOM 1692 N N . LYS A 1 229 ? 64.247 36.707 34.045 1.00 29.02 916 LYS X N 1
ATOM 1693 C CA . LYS A 1 229 ? 63.459 37.937 34.210 1.00 29.39 916 LYS X CA 1
ATOM 1694 C C . LYS A 1 229 ? 62.517 38.231 33.027 1.00 29.04 916 LYS X C 1
ATOM 1695 O O . LYS A 1 229 ? 61.351 38.449 33.242 1.00 27.28 916 LYS X O 1
ATOM 1701 N N . LEU A 1 230 ? 62.987 38.197 31.792 1.00 29.16 917 LEU X N 1
ATOM 1702 C CA . LEU A 1 230 ? 62.126 38.480 30.637 1.00 30.57 917 LEU X CA 1
ATOM 1703 C C . LEU A 1 230 ? 61.047 37.429 30.382 1.00 31.80 917 LEU X C 1
ATOM 1704 O O . LEU A 1 230 ? 59.958 37.782 29.930 1.00 30.51 917 LEU X O 1
ATOM 1709 N N . GLY A 1 231 ? 61.306 36.165 30.735 1.00 32.65 918 GLY X N 1
ATOM 1710 C CA . GLY A 1 231 ? 60.381 35.060 30.428 1.00 32.64 918 GLY X CA 1
ATOM 1711 C C . GLY A 1 231 ? 61.024 34.196 29.332 1.00 33.47 918 GLY X C 1
ATOM 1712 O O . GLY A 1 231 ? 61.133 34.602 28.158 1.00 33.87 918 GLY X O 1
ATOM 1713 N N . PHE A 1 232 ? 61.511 33.026 29.714 1.00 33.12 919 PHE X N 1
ATOM 1714 C CA . PHE A 1 232 ? 62.379 32.263 28.833 1.00 33.17 919 PHE X CA 1
ATOM 1715 C C . PHE A 1 232 ? 61.676 31.785 27.574 1.00 33.91 919 PHE X C 1
ATOM 1716 O O . PHE A 1 232 ? 62.325 31.550 26.580 1.00 35.87 919 PHE X O 1
ATOM 1724 N N . ASP A 1 233 ? 60.365 31.639 27.674 1.00 34.34 920 ASP X N 1
ATOM 1725 C CA . ASP A 1 233 ? 59.442 31.189 26.633 1.00 35.13 920 ASP X CA 1
ATOM 1726 C C . ASP A 1 233 ? 58.811 32.337 25.814 1.00 35.43 920 ASP X C 1
ATOM 1727 O O . ASP A 1 233 ? 58.024 32.082 24.891 1.00 35.91 920 ASP X O 1
ATOM 1736 N N . LYS A 1 234 ? 59.114 33.581 26.172 1.00 35.48 921 LYS X N 1
ATOM 1737 C CA . LYS A 1 234 ? 58.433 34.738 25.597 1.00 35.51 921 LYS X CA 1
ATOM 1738 C C . LYS A 1 234 ? 58.791 34.858 24.114 1.00 33.79 921 LYS X C 1
ATOM 1739 O O . LYS A 1 234 ? 59.936 34.602 23.707 1.00 31.88 921 LYS X O 1
ATOM 1745 N N . GLU A 1 235 ? 57.814 35.285 23.325 1.00 32.17 922 GLU X N 1
ATOM 1746 C CA . GLU A 1 235 ? 58.001 35.473 21.900 1.00 31.84 922 GLU X CA 1
ATOM 1747 C C . GLU A 1 235 ? 59.089 36.550 21.746 1.00 30.85 922 GLU X C 1
ATOM 1748 O O . GLU A 1 235 ? 59.074 37.558 22.440 1.00 28.10 922 GLU X O 1
ATOM 1754 N N . ASN A 1 236 ? 60.064 36.255 20.891 1.00 30.73 923 ASN X N 1
ATOM 1755 C CA . ASN A 1 236 ? 61.130 37.182 20.554 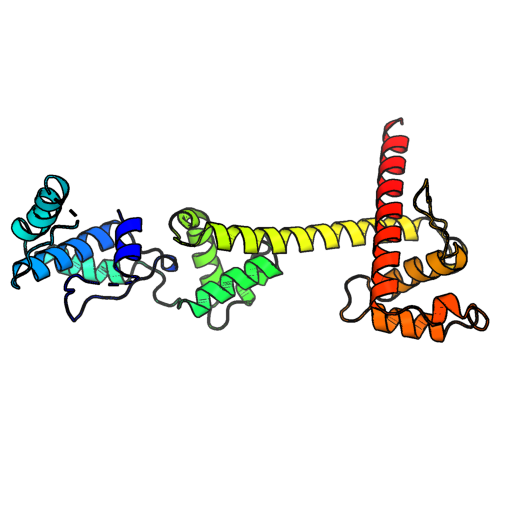1.00 31.28 923 ASN X CA 1
ATOM 1756 C C . ASN A 1 236 ? 62.062 37.546 21.729 1.00 30.68 923 ASN X C 1
ATOM 1757 O O . ASN A 1 236 ? 62.739 38.572 21.714 1.00 30.36 923 ASN X O 1
ATOM 1762 N N . VAL 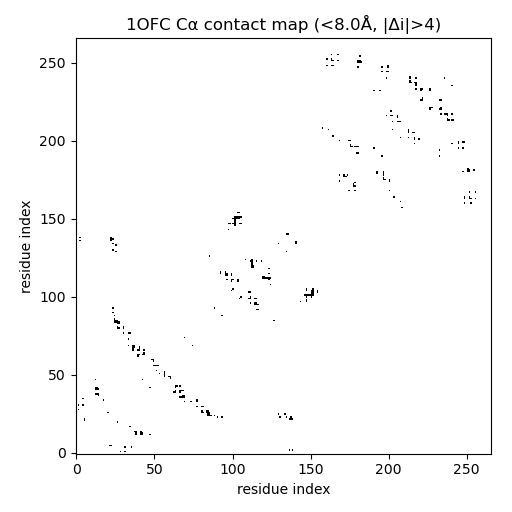A 1 237 ? 62.138 36.675 22.724 1.00 30.29 924 VAL X N 1
ATOM 1763 C CA . VAL A 1 237 ? 62.896 36.975 23.933 1.00 30.74 924 VAL X CA 1
ATOM 1764 C C . VAL A 1 237 ? 64.398 37.150 23.653 1.00 29.38 924 VAL X C 1
ATOM 1765 O O . VAL A 1 237 ? 65.046 37.881 24.347 1.00 30.01 924 VAL X O 1
ATOM 1769 N N . TYR A 1 238 ? 64.937 36.486 22.642 1.00 29.15 925 TYR X N 1
ATOM 1770 C CA . TYR A 1 238 ? 66.369 36.582 22.359 1.00 30.46 925 TYR X CA 1
ATOM 1771 C C . TYR A 1 238 ? 66.764 37.909 21.702 1.00 30.40 925 TYR X C 1
ATOM 1772 O O . TYR A 1 238 ? 67.900 38.365 21.911 1.00 31.11 925 TYR X O 1
ATOM 1781 N N . GLU A 1 239 ? 65.854 38.536 20.966 1.00 30.50 926 GLU X N 1
ATOM 1782 C CA . GLU A 1 239 ? 66.068 39.919 20.568 1.00 31.91 926 GLU X CA 1
ATOM 1783 C C . GLU A 1 239 ? 65.925 40.881 21.763 1.00 31.23 926 GLU X C 1
ATOM 1784 O O . GLU A 1 239 ? 66.661 41.861 21.831 1.00 30.81 926 GLU X O 1
ATOM 1790 N N . GLU A 1 240 ? 65.031 40.618 22.710 1.00 30.82 927 GLU X N 1
ATOM 1791 C CA . GLU A 1 240 ? 64.946 41.495 23.903 1.00 31.52 927 GLU X CA 1
ATOM 1792 C C . GLU A 1 240 ? 66.182 41.339 24.822 1.00 31.24 927 GLU X C 1
ATOM 1793 O O . GLU A 1 240 ? 66.606 42.276 25.487 1.00 29.66 927 GLU X O 1
ATOM 1799 N N . LEU A 1 241 ? 66.767 40.149 24.823 1.00 31.31 928 LEU X N 1
ATOM 1800 C CA . LEU A 1 241 ? 67.924 39.881 25.630 1.00 30.91 928 LEU X CA 1
ATOM 1801 C C . LEU A 1 241 ? 69.105 40.637 25.042 1.00 30.88 928 LEU X C 1
ATOM 1802 O O . LEU A 1 241 ? 69.894 41.223 25.764 1.00 30.01 928 LEU X O 1
ATOM 1807 N N . ARG A 1 242 ? 69.219 40.554 23.726 1.00 30.32 929 ARG X N 1
ATOM 1808 C CA . ARG A 1 242 ? 70.239 41.257 22.976 1.00 31.03 929 ARG X CA 1
ATOM 1809 C C . ARG A 1 242 ? 70.146 42.753 23.273 1.00 30.35 929 ARG X C 1
ATOM 1810 O O . ARG A 1 242 ? 71.154 43.399 23.559 1.00 28.89 929 ARG X O 1
ATOM 1825 N N . ALA A 1 243 ? 68.946 43.313 23.202 1.00 29.54 930 ALA X N 1
ATOM 1826 C CA . ALA A 1 243 ? 68.780 44.744 23.522 1.00 30.77 930 ALA X CA 1
ATOM 1827 C C . ALA A 1 243 ? 69.138 45.014 25.029 1.00 31.05 930 ALA X C 1
ATOM 1828 O O . ALA A 1 243 ? 69.776 46.034 25.372 1.00 29.39 930 ALA X O 1
ATOM 1830 N N . ALA A 1 244 ? 68.768 44.108 25.921 1.00 30.37 931 ALA X N 1
ATOM 1831 C CA . ALA A 1 244 ? 69.078 44.329 27.348 1.00 31.40 931 ALA X CA 1
ATOM 1832 C C . ALA A 1 244 ? 70.628 44.288 27.650 1.00 30.61 931 ALA X C 1
ATOM 1833 O O . ALA A 1 244 ? 71.141 44.988 28.504 1.00 31.62 931 ALA X O 1
ATOM 1835 N N . ILE A 1 245 ? 71.349 43.428 26.967 1.00 31.40 932 ILE X N 1
ATOM 1836 C CA . ILE A 1 245 ? 72.789 43.344 27.089 1.00 31.79 932 ILE X CA 1
ATOM 1837 C C . ILE A 1 245 ? 73.423 44.697 26.644 1.00 33.13 932 ILE X C 1
ATOM 1838 O O . ILE A 1 245 ? 74.267 45.303 27.320 1.00 30.76 932 ILE X O 1
ATOM 1843 N N . ARG A 1 246 ? 73.025 45.124 25.454 1.00 33.64 933 ARG X N 1
ATOM 1844 C CA . ARG A 1 246 ? 73.442 46.405 24.907 1.00 35.10 933 ARG X CA 1
ATOM 1845 C C . ARG A 1 246 ? 73.236 47.561 25.849 1.00 34.41 933 ARG X C 1
ATOM 1846 O O . ARG A 1 246 ? 74.045 48.502 25.876 1.00 34.62 933 ARG X O 1
ATOM 1860 N N . ALA A 1 247 ? 72.141 47.522 26.587 1.00 34.40 934 ALA X N 1
ATOM 1861 C CA . ALA A 1 247 ? 71.838 48.577 27.556 1.00 35.25 934 ALA X CA 1
ATOM 1862 C C . ALA A 1 247 ? 72.536 48.455 28.942 1.00 35.06 934 ALA X C 1
ATOM 1863 O O . ALA A 1 247 ? 72.474 49.401 29.698 1.00 36.01 934 ALA X O 1
ATOM 1865 N N . SER A 1 248 ? 73.134 47.320 29.294 1.00 34.04 935 SER X N 1
ATOM 1866 C CA . SER A 1 248 ? 73.686 47.137 30.648 1.00 34.93 935 SER X CA 1
ATOM 1867 C C . SER A 1 248 ? 75.071 47.852 30.700 1.00 35.34 935 SER X C 1
ATOM 1868 O O . SER A 1 248 ? 75.946 47.554 29.870 1.00 35.27 935 SER X O 1
ATOM 1871 N N . PRO A 1 249 ? 75.243 48.798 31.622 1.00 35.25 936 PRO X N 1
ATOM 1872 C CA . PRO A 1 249 ? 76.522 49.495 31.767 1.00 35.69 936 PRO X CA 1
ATOM 1873 C C . PRO A 1 249 ? 77.663 48.503 32.029 1.00 34.79 936 PRO X C 1
ATOM 1874 O O . PRO A 1 249 ? 78.774 48.727 31.524 1.00 33.69 936 PRO X O 1
ATOM 1878 N N . GLN A 1 250 ? 77.387 47.389 32.691 1.00 34.13 937 GLN X N 1
ATOM 1879 C CA . GLN A 1 250 ? 78.453 46.421 32.879 1.00 35.07 937 GLN X CA 1
ATOM 1880 C C . GLN A 1 250 ? 79.103 45.905 31.582 1.00 34.42 937 GLN X C 1
ATOM 1881 O O . GLN A 1 250 ? 80.234 45.454 31.629 1.00 32.14 937 GLN X O 1
ATOM 1887 N N . PHE A 1 251 ? 78.406 45.975 30.449 1.00 33.53 938 PHE X N 1
ATOM 1888 C CA . PHE A 1 251 ? 78.986 45.576 29.158 1.00 31.68 938 PHE X CA 1
ATOM 1889 C C . PHE A 1 251 ? 79.457 46.669 28.208 1.00 31.14 938 PHE X C 1
ATOM 1890 O O . PHE A 1 251 ? 79.708 46.390 27.029 1.00 30.36 938 PHE X O 1
ATOM 1898 N N . ARG A 1 252 ? 79.688 47.874 28.726 1.00 30.73 939 ARG X N 1
ATOM 1899 C CA . ARG A 1 252 ? 80.177 49.008 27.926 1.00 31.44 939 ARG X CA 1
ATOM 1900 C C . ARG A 1 252 ? 81.397 48.662 27.121 1.00 30.05 939 ARG X C 1
ATOM 1901 O O . ARG A 1 252 ? 81.564 49.146 25.989 1.00 29.83 939 ARG X O 1
ATOM 1904 N N . PHE A 1 253 ? 82.304 47.909 27.740 1.00 28.16 940 PHE X N 1
ATOM 1905 C CA . PHE A 1 253 ? 83.578 47.595 27.088 1.00 28.68 940 PHE X CA 1
ATOM 1906 C C . PHE A 1 253 ? 83.683 46.188 26.547 1.00 27.01 940 PHE X C 1
ATOM 1907 O O . PHE A 1 253 ? 84.752 45.776 26.129 1.00 27.70 940 PHE X O 1
ATOM 1915 N N . ASP A 1 254 ? 82.586 45.475 26.508 1.00 26.69 941 ASP X N 1
ATOM 1916 C CA . ASP A 1 254 ? 82.564 44.041 26.144 1.00 26.01 941 ASP X CA 1
ATOM 1917 C C . ASP A 1 254 ? 81.944 43.905 24.738 1.00 25.52 941 ASP X C 1
ATOM 1918 O O . ASP A 1 254 ? 80.758 43.665 24.568 1.00 26.82 941 ASP X O 1
ATOM 1923 N N . TRP A 1 255 ? 82.772 44.066 23.724 1.00 27.05 942 TRP X N 1
ATOM 1924 C CA . TRP A 1 255 ? 82.328 44.031 22.351 1.00 26.93 942 TRP X CA 1
ATOM 1925 C C . TRP A 1 255 ? 81.737 42.644 22.013 1.00 27.97 942 TRP X C 1
ATOM 1926 O O . TRP A 1 255 ? 80.704 42.521 21.360 1.00 27.59 942 TRP X O 1
ATOM 1937 N N . PHE A 1 256 ? 82.356 41.603 22.525 1.00 28.53 943 PHE X N 1
ATOM 1938 C CA . PHE A 1 256 ? 81.947 40.255 22.235 1.00 28.15 943 PHE X CA 1
ATOM 1939 C C . PHE A 1 256 ? 80.497 40.041 22.576 1.00 28.07 943 PHE X C 1
ATOM 1940 O O . PHE A 1 256 ? 79.714 39.597 21.721 1.00 28.56 943 PHE X O 1
ATOM 1948 N N . ILE A 1 257 ? 80.142 40.304 23.812 1.00 28.47 944 ILE X N 1
ATOM 1949 C CA . ILE A 1 257 ? 78.826 39.967 24.247 1.00 29.09 944 ILE X CA 1
ATOM 1950 C C . ILE A 1 257 ? 77.782 40.845 23.547 1.00 29.83 944 ILE X C 1
ATOM 1951 O O . ILE A 1 257 ? 76.664 40.375 23.266 1.00 32.25 944 ILE X O 1
ATOM 1956 N N . LYS A 1 258 ? 78.121 42.107 23.320 1.00 29.66 945 LYS X N 1
ATOM 1957 C CA . LYS A 1 258 ? 77.174 43.037 22.664 1.00 30.68 945 LYS X CA 1
ATOM 1958 C C . LYS A 1 258 ? 76.964 42.751 21.167 1.00 31.61 945 LYS X C 1
ATOM 1959 O O . LYS A 1 258 ? 75.985 43.210 20.584 1.00 32.82 945 LYS X O 1
ATOM 1965 N N . SER A 1 259 ? 77.876 41.997 20.549 1.00 30.95 946 SER X N 1
ATOM 1966 C CA . SER A 1 259 ? 77.802 41.752 19.131 1.00 30.77 946 SER X CA 1
ATOM 1967 C C . SER A 1 259 ? 77.227 40.363 18.738 1.00 30.54 946 SER X C 1
ATOM 1968 O O . SER A 1 259 ? 77.149 40.052 17.555 1.00 28.05 946 SER X O 1
ATOM 1971 N N . ARG A 1 260 ? 76.896 39.519 19.715 1.00 29.40 947 ARG X N 1
ATOM 1972 C CA . ARG A 1 260 ? 76.310 38.222 19.466 1.00 30.03 947 ARG X CA 1
ATOM 1973 C C . ARG A 1 260 ? 74.898 38.379 18.865 1.00 30.85 947 ARG X C 1
ATOM 1974 O O . ARG A 1 260 ? 74.074 39.180 19.349 1.00 30.42 947 ARG X O 1
ATOM 1982 N N . THR A 1 261 ? 74.607 37.583 17.855 1.00 30.40 948 THR X N 1
ATOM 1983 C CA . THR A 1 261 ? 73.251 37.535 17.331 1.00 30.56 948 THR X CA 1
ATOM 1984 C C . THR A 1 261 ? 72.264 36.900 18.307 1.00 30.01 948 THR X C 1
ATOM 1985 O O . THR A 1 261 ? 72.610 36.146 19.238 1.00 27.79 948 THR X O 1
ATOM 1989 N N . ALA A 1 262 ? 70.996 37.146 18.016 1.00 30.14 949 ALA X N 1
ATOM 1990 C CA . ALA A 1 262 ? 69.907 36.500 18.737 1.00 30.17 949 ALA X CA 1
ATOM 1991 C C . ALA A 1 262 ? 70.026 34.968 18.709 1.00 29.57 949 ALA X C 1
ATOM 1992 O O . ALA A 1 262 ? 69.893 34.325 19.725 1.00 28.41 949 ALA X O 1
ATOM 1994 N N . LEU A 1 263 ? 70.298 34.401 17.543 1.00 29.59 950 LEU X N 1
ATOM 1995 C CA . LEU A 1 263 ? 70.479 32.957 17.431 1.00 30.09 950 LEU X CA 1
ATOM 1996 C C . LEU A 1 263 ? 71.666 32.464 18.294 1.00 29.68 950 LEU X C 1
ATOM 1997 O O . LEU A 1 263 ? 71.559 31.448 18.937 1.00 29.06 950 LEU X O 1
ATOM 2002 N N . GLU A 1 264 ? 72.748 33.230 18.361 1.00 30.15 951 GLU X N 1
ATOM 2003 C CA . GLU A 1 264 ? 73.907 32.839 19.115 1.00 30.61 951 GLU X CA 1
ATOM 2004 C C . GLU A 1 264 ? 73.626 32.871 20.615 1.00 31.27 951 GLU X C 1
ATOM 2005 O O . GLU A 1 264 ? 74.114 31.993 21.359 1.00 30.65 951 GLU X O 1
ATOM 2011 N N . LEU A 1 265 ? 72.834 33.852 21.043 1.00 30.42 952 LEU X N 1
ATOM 2012 C CA . LEU A 1 265 ? 72.451 33.975 22.428 1.00 31.36 952 LEU X CA 1
ATOM 2013 C C . LEU A 1 265 ? 71.568 32.785 22.820 1.00 30.66 952 LEU X C 1
ATOM 2014 O O . LEU A 1 265 ? 71.641 32.309 23.939 1.00 29.96 952 LEU X O 1
ATOM 2019 N N . GLN A 1 266 ? 70.676 32.375 21.932 1.00 30.74 953 GLN X N 1
ATOM 2020 C CA . GLN A 1 266 ? 69.737 31.281 22.229 1.00 29.72 953 GLN X CA 1
ATOM 2021 C C . GLN A 1 266 ? 70.536 29.993 22.398 1.00 29.54 953 GLN X C 1
ATOM 2022 O O . GLN A 1 266 ? 70.286 29.199 23.303 1.00 28.25 953 GLN X O 1
ATOM 2028 N N . ARG A 1 267 ? 71.483 29.786 21.509 1.00 28.35 954 ARG X N 1
ATOM 2029 C CA . ARG A 1 267 ? 72.366 28.634 21.608 1.00 30.24 954 ARG X CA 1
ATOM 2030 C C . ARG A 1 267 ? 73.134 28.591 22.934 1.00 28.32 954 ARG X C 1
ATOM 2031 O O . ARG A 1 267 ? 73.202 27.544 23.589 1.00 27.02 954 ARG X O 1
ATOM 2039 N N . ARG A 1 268 ? 73.677 29.718 23.351 1.00 27.99 955 ARG X N 1
ATOM 2040 C CA . ARG A 1 268 ? 74.376 29.766 24.614 1.00 28.60 955 ARG X CA 1
ATOM 2041 C C . ARG A 1 268 ? 73.436 29.569 25.763 1.00 28.33 955 ARG X C 1
ATOM 2042 O O . ARG A 1 268 ? 73.738 28.822 26.691 1.00 27.45 955 ARG X O 1
ATOM 2050 N N . CYS A 1 269 ? 72.310 30.237 25.731 1.00 28.82 956 CYS X N 1
ATOM 2051 C CA . CYS A 1 269 ? 71.325 29.995 26.787 1.00 30.56 956 CYS X CA 1
ATOM 2052 C C . CYS A 1 269 ? 70.865 28.517 26.926 1.00 29.62 956 CYS X C 1
ATOM 2053 O O . CYS A 1 269 ? 70.608 28.055 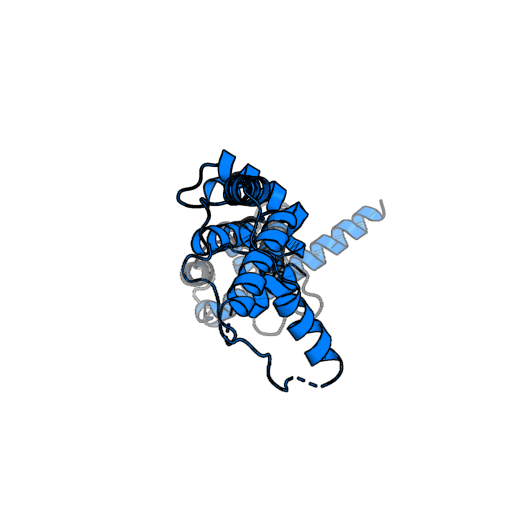28.039 1.00 29.29 956 CYS X O 1
ATOM 2056 N N . ASN A 1 270 ? 70.701 27.823 25.798 1.00 31.23 957 ASN X N 1
ATOM 2057 C CA . ASN A 1 270 ? 70.341 26.395 25.776 1.00 31.65 957 ASN X CA 1
ATOM 2058 C C . ASN A 1 270 ? 71.409 25.559 26.518 1.00 31.09 957 ASN X C 1
ATOM 2059 O O . ASN A 1 270 ? 71.065 24.702 27.309 1.00 29.34 957 ASN X O 1
ATOM 2064 N N . THR A 1 271 ? 72.695 25.842 26.271 1.00 31.26 958 THR X N 1
ATOM 2065 C CA . THR A 1 271 ? 73.818 25.219 26.985 1.00 30.70 958 THR X CA 1
ATOM 2066 C C . THR A 1 271 ? 73.714 25.504 28.471 1.00 30.36 958 THR X C 1
ATOM 2067 O O . THR A 1 271 ? 73.836 24.604 29.272 1.00 29.45 958 THR X O 1
ATOM 2071 N N . LEU A 1 272 ? 73.470 26.762 28.841 1.00 30.47 959 LEU X N 1
ATOM 2072 C CA . LEU A 1 272 ? 73.449 27.140 30.249 1.00 29.51 959 LEU X CA 1
ATOM 2073 C C . LEU A 1 272 ? 72.280 26.473 31.006 1.00 29.78 959 LEU X C 1
ATOM 2074 O O . LEU A 1 272 ? 72.471 26.006 32.103 1.00 28.33 959 LEU X O 1
ATOM 2079 N N . ILE A 1 273 ? 71.104 26.420 30.376 1.00 29.40 960 ILE X N 1
ATOM 2080 C CA . ILE A 1 273 ? 69.909 25.687 30.899 1.00 29.49 960 ILE X CA 1
ATOM 2081 C C . ILE A 1 273 ? 70.218 24.219 31.168 1.00 28.23 960 ILE X C 1
ATOM 2082 O O . ILE A 1 273 ? 69.875 23.678 32.226 1.00 28.56 960 ILE X O 1
ATOM 2087 N N . THR A 1 274 ? 70.898 23.580 30.229 1.00 28.63 961 THR X N 1
ATOM 2088 C CA . THR A 1 274 ? 71.294 22.180 30.380 1.00 29.55 961 THR X CA 1
ATOM 2089 C C . THR A 1 274 ? 72.256 2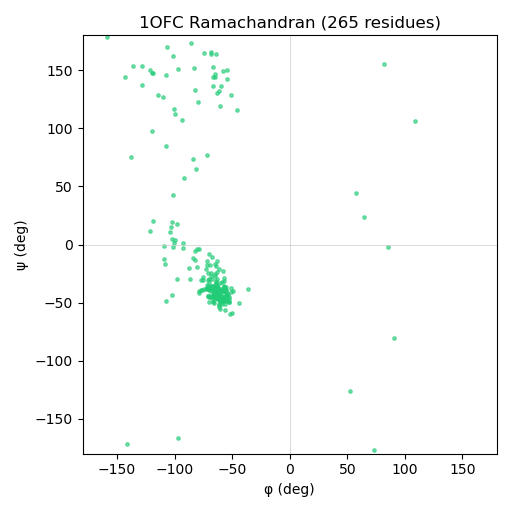2.002 31.573 1.00 28.19 961 THR X C 1
ATOM 2090 O O . THR A 1 274 ? 72.209 21.002 32.254 1.00 28.01 961 THR X O 1
ATOM 2094 N N . LEU A 1 275 ? 73.126 22.972 31.824 1.00 27.88 962 LEU X N 1
ATOM 2095 C CA . LEU A 1 275 ? 74.051 22.914 32.967 1.00 28.07 962 LEU X CA 1
ATOM 2096 C C . LEU A 1 275 ? 73.328 23.082 34.276 1.00 27.98 962 LEU X C 1
ATOM 2097 O O . LEU A 1 275 ? 73.664 22.438 35.245 1.00 26.31 962 LEU X O 1
ATOM 2102 N N . ILE A 1 276 ? 72.324 23.954 34.290 1.00 27.57 963 ILE X N 1
ATOM 2103 C CA . ILE A 1 276 ? 71.495 24.117 35.470 1.00 27.56 963 ILE X CA 1
ATOM 2104 C C . ILE A 1 276 ? 70.694 22.862 35.742 1.00 27.44 963 ILE X C 1
ATOM 2105 O O . ILE A 1 276 ? 70.609 22.412 36.886 1.00 26.93 963 ILE X O 1
ATOM 2110 N N . GLU A 1 277 ? 70.125 22.277 34.698 1.00 28.66 964 GLU X N 1
ATOM 2111 C CA . GLU A 1 277 ? 69.378 21.008 34.854 1.00 29.53 964 GLU X CA 1
ATOM 2112 C C . GLU A 1 277 ? 70.262 19.860 35.372 1.00 29.18 964 GLU X C 1
ATOM 2113 O O . GLU A 1 277 ? 69.850 19.109 36.272 1.00 28.98 964 GLU X O 1
ATOM 2119 N N . ARG A 1 278 ? 71.458 19.709 34.802 1.00 28.83 965 ARG X N 1
ATOM 2120 C CA . ARG A 1 278 ? 72.424 18.697 35.270 1.00 29.34 965 ARG X CA 1
ATOM 2121 C C . ARG A 1 278 ? 72.804 18.971 36.735 1.00 29.37 965 ARG X C 1
ATOM 2122 O O . ARG A 1 278 ? 72.920 18.028 37.515 1.00 28.28 965 ARG X O 1
ATOM 2126 N N . GLU A 1 279 ? 72.960 20.251 37.108 1.00 28.63 966 GLU X N 1
ATOM 2127 C CA . GLU A 1 279 ? 73.239 20.635 38.491 1.00 29.31 966 GLU X CA 1
ATOM 2128 C C . GLU A 1 279 ? 72.074 20.322 39.417 1.00 29.31 966 GLU X C 1
ATOM 2129 O O . GLU A 1 279 ? 72.305 19.764 40.482 1.00 28.40 966 GLU X O 1
ATOM 2135 N N . ASN A 1 280 ? 70.839 20.640 39.016 1.00 29.44 967 ASN X N 1
ATOM 2136 C CA . ASN A 1 280 ? 69.641 20.320 39.827 1.00 30.36 967 ASN X CA 1
ATOM 2137 C C . ASN A 1 280 ? 69.471 18.818 40.126 1.00 31.18 967 ASN X C 1
ATOM 2138 O O . ASN A 1 280 ? 68.985 18.432 41.192 1.00 31.26 967 ASN X O 1
ATOM 2143 N N . ILE A 1 281 ? 69.898 17.979 39.190 1.00 32.34 968 ILE X N 1
ATOM 2144 C CA . ILE A 1 281 ? 69.837 16.526 39.352 1.00 32.89 968 ILE X CA 1
ATOM 2145 C C . ILE A 1 281 ? 70.840 16.047 40.379 1.00 33.31 968 ILE X C 1
ATOM 2146 O O . ILE A 1 281 ? 70.494 15.243 41.233 1.00 32.87 968 ILE X O 1
ATOM 2151 N N . GLU A 1 282 ? 72.071 16.552 40.334 1.00 34.37 969 GLU X N 1
ATOM 2152 C CA . GLU A 1 282 ? 73.074 16.094 41.293 1.00 35.77 969 GLU X CA 1
ATOM 2153 C C . GLU A 1 282 ? 72.729 16.559 42.712 1.00 36.36 969 GLU X C 1
ATOM 2154 O O . GLU A 1 282 ? 72.953 15.830 43.669 1.00 36.02 969 GLU X O 1
ATOM 2160 N N . LEU A 1 283 ? 72.162 17.756 42.842 1.00 37.19 970 LEU X N 1
ATOM 2161 C CA . LEU A 1 283 ? 71.704 18.265 44.143 1.00 37.83 970 LEU X CA 1
ATOM 2162 C C . LEU A 1 283 ? 70.554 17.410 44.706 1.00 38.06 970 LEU X C 1
ATOM 2163 O O . LEU A 1 283 ? 70.502 17.135 45.921 1.00 37.57 970 LEU X O 1
ATOM 2168 N N . GLU A 1 284 ? 69.641 16.955 43.847 1.00 38.39 971 GLU X N 1
ATOM 2169 C CA . GLU A 1 284 ? 68.559 16.070 44.326 1.00 38.71 971 GLU X CA 1
ATOM 2170 C C . GLU A 1 284 ? 69.067 14.651 44.663 1.00 38.71 971 GLU X C 1
ATOM 2171 O O . GLU A 1 284 ? 68.417 13.932 45.429 1.00 38.54 971 GLU X O 1
ATOM 2177 N N . GLU A 1 285 ? 70.216 14.263 44.098 1.00 38.95 972 GLU X N 1
ATOM 2178 C CA . GLU A 1 285 ? 70.888 12.980 44.404 1.00 39.63 972 GLU X CA 1
ATOM 2179 C C . GLU A 1 285 ? 71.858 13.049 45.606 1.00 39.42 972 GLU X C 1
ATOM 2180 O O . GLU A 1 285 ? 72.210 12.014 46.162 1.00 39.20 972 GLU X O 1
ATOM 2186 N N . LYS A 1 286 ? 72.315 14.244 45.978 1.00 39.22 973 LYS X N 1
ATOM 2187 C CA . LYS A 1 286 ? 73.092 14.418 47.201 1.00 39.22 973 LYS X CA 1
ATOM 2188 C C . LYS A 1 286 ? 72.113 14.439 48.385 1.00 39.65 973 LYS X C 1
ATOM 2189 O O . LYS A 1 286 ? 72.369 13.800 49.433 1.00 39.27 973 LYS X O 1
ATOM 2191 N N . GLU A 1 287 ? 70.972 15.126 48.207 1.00 39.70 974 GLU X N 1
ATOM 2192 C CA . GLU A 1 287 ? 69.880 15.093 49.207 1.00 39.68 974 GLU X CA 1
ATOM 2193 C C . GLU A 1 287 ? 69.406 13.679 49.497 1.00 39.54 974 GLU X C 1
ATOM 2194 O O . GLU A 1 287 ? 69.147 13.346 50.656 1.00 40.11 974 GLU X O 1
ATOM 2197 N N . ARG A 1 288 ? 69.292 12.852 48.451 1.00 39.59 975 ARG X N 1
ATOM 2198 C CA . ARG A 1 288 ? 68.839 11.442 48.580 1.00 39.60 975 ARG X CA 1
ATOM 2199 C C . ARG A 1 288 ? 69.684 10.607 49.541 1.00 39.22 975 ARG X C 1
ATOM 2200 O O . ARG A 1 288 ? 69.179 9.648 50.107 1.00 40.36 975 ARG X O 1
ATOM 2205 N N . ALA A 1 289 ? 70.967 10.953 49.686 1.00 39.32 976 ALA X N 1
ATOM 2206 C CA . ALA A 1 289 ? 71.861 10.373 50.702 1.00 39.20 976 ALA X CA 1
ATOM 2207 C C . ALA A 1 289 ? 71.205 10.427 52.083 1.00 39.31 976 ALA X C 1
ATOM 2208 O O . ALA A 1 289 ? 70.997 9.387 52.714 1.00 39.12 976 ALA X O 1
ATOM 2210 N N . GLU A 1 290 ? 70.865 11.640 52.540 1.00 39.47 977 GLU X N 1
ATOM 2211 C CA . GLU A 1 290 ? 70.098 11.800 53.788 1.00 39.37 977 GLU X CA 1
ATOM 2212 C C . GLU A 1 290 ? 68.642 11.368 53.603 1.00 39.16 977 GLU X C 1
ATOM 2214 N N . LYS A 1 291 ? 68.354 10.134 53.587 1.00 39.31 978 LYS X N 1
#

Foldseek 3Di:
DVLVVVVCVCPADADPVQDDDAQLFDFDPVLVVLRLLRGLQVCLVDVDQDDPCPVVSCVSRVSNVPRDDQDPVSVVVNVVRVPVTNPVDDPLLVVQLLVQLLQPNLVPLVRSLVRRPPHHSVRSVVSSVVCVVCVVSHPCSVVSVVSNVNSVVVVVVLVLLLVLLVVQCVVDPDQLPDRAFDQVPNPDDQDDRNLLSLLSVQCNVVPVPDVPSLVVSLVVLVPDPVCPPPCRSNVDDSVRSNVSNVSRSVRSSVVVVVVVVVVVVD

Secondary structure (P-SEA, 3-state):
caaaaaaaacccccccbbbbbcccccccaaaaaaaaaaaaaaaaacccccccccaaaaaaaaaaaacccccaaaaaaaaaaaacccccccaaaaaaaaaaaaaccccaaaaaaaccccccaaaaaaaaaaaaaccccccaaaaaaaaaaaaaaaaaaaaaaaaaaaaaaaaccccccbbbbbccccccccccaaaaaaaaaaaaaacccccaaaaaaaaaaaaccccccccccccccaaaaaaaaaaaaaaaaaaaaaaaaaaaac

Nearest PDB structures (foldseek):
  1ofc-assembly1_X  TM=1.004E+00  e=5.722E-38  Drosophila melanogaster
  2nog-assembly1_B  TM=9.619E-01  e=1.135E-13  Xenopus laevis
  2y9z-assembly1_A  TM=8.002E-01  e=5.040E-12  Saccharomyces cerevisiae
  2y9y-assembly1_A  TM=7.713E-01  e=1.952E-12  Saccharomyces cerevisiae
  7x3t-assembly1_V  TM=8.119E-01  e=2.778E-11  Saccharomyces cerevisiae S288C

Solvent-accessible surface area: 16768 Å² total